Protein AF-J3NTN0-F1 (afdb_monomer)

Organism: Gaeumannomyces tritici (strain R3-111a-1) (NCBI:txid644352)

Structure (mmCIF, N/CA/C/O backbone):
data_AF-J3NTN0-F1
#
_entry.id   AF-J3NTN0-F1
#
loop_
_atom_site.group_PDB
_atom_site.id
_atom_site.type_symbol
_atom_site.label_atom_id
_atom_site.label_alt_id
_atom_site.label_comp_id
_atom_site.label_asym_id
_atom_site.label_entity_id
_atom_site.label_seq_id
_atom_site.pdbx_PDB_ins_code
_atom_site.Cartn_x
_atom_site.Cartn_y
_atom_site.Cartn_z
_atom_site.occupancy
_atom_site.B_iso_or_equiv
_atom_site.auth_seq_id
_atom_site.auth_comp_id
_atom_site.auth_asym_id
_atom_site.auth_atom_id
_atom_site.pdbx_PDB_model_num
ATOM 1 N N . MET A 1 1 ? 25.701 -49.686 29.657 1.00 38.56 1 MET A N 1
ATOM 2 C CA . MET A 1 1 ? 24.421 -49.183 29.120 1.00 38.56 1 MET A CA 1
ATOM 3 C C . MET A 1 1 ? 24.551 -47.672 29.045 1.00 38.56 1 MET A C 1
ATOM 5 O O . MET A 1 1 ? 24.392 -47.016 30.062 1.00 38.56 1 MET A O 1
ATOM 9 N N . ASN A 1 2 ? 24.974 -47.150 27.892 1.00 39.28 2 ASN A N 1
ATOM 10 C CA . ASN A 1 2 ? 25.116 -45.711 27.670 1.00 39.28 2 ASN A CA 1
ATOM 11 C C . ASN A 1 2 ? 23.867 -45.237 26.930 1.00 39.28 2 ASN A C 1
ATOM 13 O O . ASN A 1 2 ? 23.679 -45.591 25.768 1.00 39.28 2 ASN A O 1
ATOM 17 N N . SER A 1 3 ? 23.005 -44.496 27.621 1.00 43.34 3 SER A N 1
ATOM 18 C CA . SER A 1 3 ? 21.864 -43.821 27.004 1.00 43.34 3 SER A CA 1
ATOM 19 C C . SER A 1 3 ? 22.366 -42.685 26.102 1.00 43.34 3 SER A C 1
ATOM 21 O O . SER A 1 3 ? 23.245 -41.937 26.540 1.00 43.34 3 SER A O 1
ATOM 23 N N . PRO A 1 4 ? 21.846 -42.523 24.873 1.00 44.88 4 PRO A N 1
ATOM 24 C CA . PRO A 1 4 ? 22.215 -41.402 24.021 1.00 44.88 4 PRO A CA 1
ATOM 25 C C . PRO A 1 4 ? 21.606 -40.102 24.551 1.00 44.88 4 PRO A C 1
ATOM 27 O O . PRO A 1 4 ? 20.462 -40.065 25.003 1.00 44.88 4 PRO A O 1
ATOM 30 N N . ILE A 1 5 ? 22.403 -39.043 24.476 1.00 45.88 5 ILE A N 1
ATOM 31 C CA . ILE A 1 5 ? 22.020 -37.650 24.701 1.00 45.88 5 ILE A CA 1
ATOM 32 C C . ILE A 1 5 ? 20.938 -37.288 23.668 1.00 45.88 5 ILE A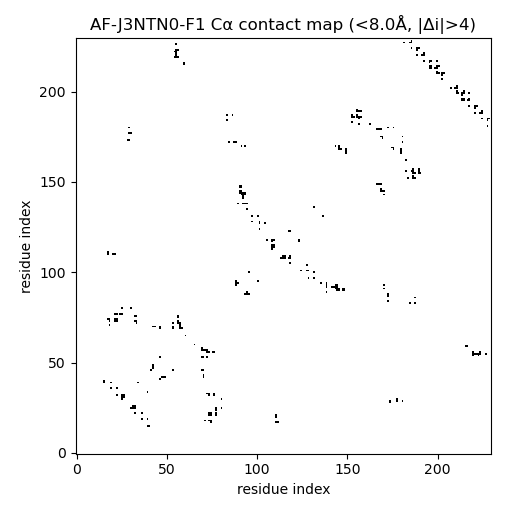 C 1
ATOM 34 O O . ILE A 1 5 ? 21.143 -37.586 22.491 1.00 45.88 5 ILE A O 1
ATOM 38 N N . PRO A 1 6 ? 19.804 -36.668 24.046 1.00 41.22 6 PRO A N 1
ATOM 39 C CA . PRO A 1 6 ? 18.840 -36.202 23.061 1.00 41.22 6 PRO A CA 1
ATOM 40 C C . PRO A 1 6 ? 19.475 -35.083 22.236 1.00 41.22 6 PRO A C 1
ATOM 42 O O . P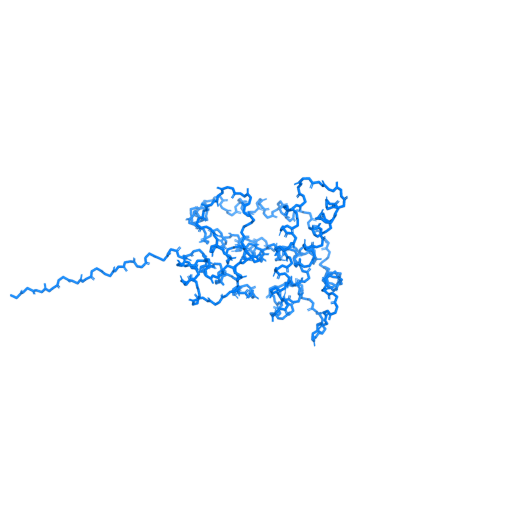RO A 1 6 ? 19.959 -34.088 22.782 1.00 41.22 6 PRO A O 1
ATOM 45 N N . GLU A 1 7 ? 19.489 -35.293 20.921 1.00 36.62 7 GLU A N 1
ATOM 46 C CA . GLU A 1 7 ? 19.942 -34.335 19.925 1.00 36.62 7 GLU A CA 1
ATOM 47 C C . GLU A 1 7 ? 19.265 -32.988 20.164 1.00 36.62 7 GLU A C 1
ATOM 49 O O . GLU A 1 7 ? 18.040 -32.858 20.218 1.00 36.62 7 GLU A O 1
ATOM 54 N N . SER A 1 8 ? 20.104 -31.974 20.345 1.00 42.41 8 SER A N 1
ATOM 55 C CA . SER A 1 8 ? 19.718 -30.577 20.334 1.00 42.41 8 SER A CA 1
ATOM 56 C C . SER A 1 8 ? 18.977 -30.288 19.034 1.00 42.41 8 SER A C 1
ATOM 58 O O . SER A 1 8 ? 19.587 -30.233 17.966 1.00 42.41 8 SER A O 1
ATOM 60 N N . ASN A 1 9 ? 17.666 -30.104 19.146 1.00 35.94 9 ASN A N 1
ATOM 61 C CA . ASN A 1 9 ? 16.819 -29.580 18.090 1.00 35.94 9 ASN A CA 1
ATOM 62 C C . ASN A 1 9 ? 17.459 -28.265 17.602 1.00 35.94 9 ASN A C 1
ATOM 64 O O . ASN A 1 9 ? 17.610 -27.349 18.423 1.00 35.94 9 ASN A O 1
ATOM 68 N N . PRO A 1 10 ? 17.913 -28.148 16.340 1.00 39.12 10 PRO A N 1
ATOM 69 C CA . PRO A 1 10 ? 18.462 -26.892 15.876 1.00 39.12 10 PRO A CA 1
ATOM 70 C C . PRO A 1 10 ? 17.318 -25.889 15.931 1.00 39.12 10 PRO A C 1
ATOM 72 O O . PRO A 1 10 ? 16.278 -26.077 15.301 1.00 39.12 10 PRO A O 1
ATOM 75 N N . ILE A 1 11 ? 17.487 -24.842 16.739 1.00 40.88 11 ILE A N 1
ATOM 76 C CA . ILE A 1 11 ? 16.623 -23.670 16.690 1.00 40.88 11 ILE A CA 1
ATOM 77 C C . ILE A 1 11 ? 16.666 -23.227 15.231 1.00 40.88 11 ILE A C 1
ATOM 79 O O . ILE A 1 11 ? 17.686 -22.710 14.775 1.00 40.88 11 ILE A O 1
ATOM 83 N N . VAL A 1 12 ? 15.587 -23.495 14.491 1.00 40.47 12 VAL A N 1
ATOM 84 C CA . VAL A 1 12 ? 15.366 -22.948 13.158 1.00 40.47 12 VAL A CA 1
ATOM 85 C C . VAL A 1 12 ? 15.251 -21.452 13.380 1.00 40.47 12 VAL A C 1
ATOM 87 O O . VAL A 1 12 ? 14.185 -20.914 13.673 1.00 40.47 12 VAL A O 1
ATOM 90 N N . TYR A 1 13 ? 16.399 -20.785 13.361 1.00 41.28 13 TYR A N 1
ATOM 91 C CA . TYR A 1 13 ? 16.496 -19.347 13.280 1.00 41.28 13 TYR A CA 1
ATOM 92 C C . TYR A 1 13 ? 15.706 -18.998 12.026 1.00 41.28 13 TYR A C 1
ATOM 94 O O . TYR A 1 13 ? 16.177 -19.340 10.951 1.00 41.28 13 TYR A O 1
ATOM 102 N N . ASN A 1 14 ? 14.479 -18.470 12.162 1.00 47.62 14 ASN A N 1
ATOM 103 C CA . ASN A 1 14 ? 13.631 -18.067 11.039 1.00 47.62 14 ASN A CA 1
ATOM 104 C C . ASN A 1 14 ? 14.081 -16.671 10.598 1.00 47.62 14 ASN A C 1
ATOM 106 O O . ASN A 1 14 ? 13.612 -15.663 11.133 1.00 47.62 14 ASN A O 1
ATOM 110 N N . PRO A 1 15 ? 14.998 -16.576 9.633 1.00 47.53 15 PRO A N 1
ATOM 111 C CA . PRO A 1 15 ? 15.601 -15.318 9.248 1.00 47.53 15 PRO A CA 1
ATOM 112 C C . PRO A 1 15 ? 14.744 -14.611 8.170 1.00 47.53 15 PRO A C 1
ATOM 114 O O . PRO A 1 15 ? 15.102 -13.529 7.726 1.00 47.53 15 PRO A O 1
ATOM 117 N N . CYS A 1 16 ? 13.593 -15.197 7.791 1.00 59.94 16 CYS A N 1
ATOM 118 C CA . CYS A 1 16 ? 12.517 -14.598 6.987 1.00 59.94 16 CYS A CA 1
ATOM 119 C C . CYS A 1 16 ? 11.436 -13.930 7.852 1.00 59.94 16 CYS A C 1
ATOM 121 O O . CYS A 1 16 ? 10.406 -13.505 7.336 1.00 59.94 16 CYS A O 1
ATOM 123 N N . GLY A 1 17 ? 11.639 -13.830 9.170 1.00 74.69 17 GLY A N 1
ATOM 124 C CA . GLY A 1 17 ? 10.587 -13.436 10.104 1.00 74.69 17 GLY A CA 1
ATOM 125 C C . GLY A 1 17 ? 9.959 -12.058 9.863 1.00 74.69 17 GLY A C 1
ATOM 126 O O . GLY A 1 17 ? 8.901 -11.813 10.425 1.00 74.69 17 GLY A O 1
ATOM 127 N N . TYR A 1 18 ? 10.567 -11.161 9.077 1.00 82.38 18 TYR A N 1
ATOM 128 C CA . TYR A 1 18 ? 9.937 -9.890 8.698 1.00 82.38 18 TYR A CA 1
ATOM 129 C C . TYR A 1 18 ? 9.067 -10.023 7.440 1.00 82.38 18 TYR A C 1
ATOM 131 O O . TYR A 1 18 ? 7.880 -9.740 7.527 1.00 82.38 18 TYR A O 1
ATOM 139 N N . ASP A 1 19 ? 9.581 -10.548 6.321 1.00 83.38 19 ASP A N 1
ATOM 140 C CA . ASP A 1 19 ? 8.766 -10.746 5.109 1.00 83.38 19 ASP A CA 1
ATOM 141 C C . ASP A 1 19 ? 7.610 -11.733 5.322 1.00 83.38 19 ASP A C 1
ATOM 143 O O . ASP A 1 19 ? 6.530 -11.522 4.782 1.00 83.38 19 ASP A O 1
ATOM 147 N N . THR A 1 20 ? 7.762 -12.748 6.182 1.00 86.81 20 THR A N 1
ATOM 148 C CA . THR A 1 20 ? 6.627 -13.597 6.592 1.00 86.81 20 THR A CA 1
ATOM 149 C C . THR A 1 20 ? 5.554 -12.798 7.340 1.00 86.81 20 THR A C 1
ATOM 151 O O . THR A 1 20 ? 4.366 -13.067 7.180 1.00 86.81 20 THR A O 1
ATOM 154 N N . LYS A 1 21 ? 5.938 -11.801 8.149 1.00 89.75 21 LYS A N 1
ATOM 155 C CA . LYS A 1 21 ? 4.963 -10.912 8.800 1.00 89.75 21 LYS A CA 1
ATOM 156 C C . LYS A 1 21 ? 4.316 -9.968 7.793 1.00 89.75 21 LYS A C 1
ATOM 158 O O . LYS A 1 21 ? 3.117 -9.769 7.896 1.00 89.75 21 LYS A O 1
ATOM 163 N N . CYS A 1 22 ? 5.066 -9.434 6.827 1.00 91.56 22 CYS A N 1
ATOM 164 C CA . CYS A 1 22 ? 4.512 -8.604 5.753 1.00 91.56 22 CYS A CA 1
ATOM 165 C C . CYS A 1 22 ? 3.528 -9.396 4.884 1.00 91.56 22 CYS A C 1
ATOM 167 O O . CYS A 1 22 ? 2.439 -8.908 4.608 1.00 91.56 22 CYS A O 1
ATOM 169 N N . TYR A 1 23 ? 3.865 -10.643 4.538 1.00 92.38 23 TYR A N 1
ATOM 170 C CA . TYR A 1 23 ? 2.957 -11.579 3.874 1.00 92.38 23 TYR A CA 1
ATOM 171 C C . TYR A 1 23 ? 1.641 -11.725 4.648 1.00 92.38 23 TYR A C 1
ATOM 173 O O . TYR A 1 23 ? 0.562 -11.531 4.092 1.00 92.38 23 TYR A O 1
ATOM 181 N N . GLN A 1 24 ? 1.732 -12.032 5.948 1.00 91.88 24 GLN A N 1
ATOM 182 C CA . GLN A 1 24 ? 0.549 -12.211 6.785 1.00 91.88 24 GLN A CA 1
ATOM 183 C C . GLN A 1 24 ? -0.240 -10.907 6.946 1.00 91.88 24 GLN A C 1
ATOM 185 O O . GLN A 1 24 ? -1.460 -10.934 6.875 1.00 91.88 24 GLN A O 1
ATOM 190 N N . ALA A 1 25 ? 0.436 -9.768 7.104 1.00 92.88 25 ALA A N 1
ATOM 191 C CA . ALA A 1 25 ? -0.201 -8.462 7.235 1.00 92.88 25 ALA A CA 1
ATOM 192 C C . ALA A 1 25 ? -0.971 -8.067 5.967 1.00 92.88 25 ALA A C 1
ATOM 194 O O . ALA A 1 25 ? -2.082 -7.555 6.075 1.00 92.88 25 ALA A O 1
ATOM 195 N N . LEU A 1 26 ? -0.421 -8.359 4.782 1.00 93.50 26 LEU A N 1
ATOM 196 C CA . LEU A 1 26 ? -1.131 -8.186 3.515 1.00 93.50 26 LEU A CA 1
ATOM 197 C C . LEU A 1 26 ? -2.408 -9.031 3.494 1.00 93.50 26 LEU A C 1
ATOM 199 O O . LEU A 1 26 ? -3.467 -8.492 3.202 1.00 93.50 26 LEU A O 1
ATOM 203 N N . LEU A 1 27 ? -2.337 -10.318 3.850 1.00 92.19 27 LEU A N 1
ATOM 204 C CA . LEU A 1 27 ? -3.523 -11.183 3.893 1.00 92.19 27 LEU A CA 1
ATOM 205 C C . LEU A 1 27 ? -4.566 -10.711 4.914 1.00 92.19 27 LEU A C 1
ATOM 207 O O . LEU A 1 27 ? -5.751 -10.645 4.591 1.00 92.19 27 LEU A O 1
ATOM 211 N N . ASP A 1 28 ? -4.126 -10.369 6.124 1.00 91.31 28 ASP A N 1
ATOM 212 C CA . ASP A 1 28 ? -4.992 -9.913 7.215 1.00 91.31 28 ASP A CA 1
ATOM 213 C C . ASP A 1 28 ? -5.710 -8.598 6.868 1.00 91.31 28 ASP A C 1
ATOM 215 O O . ASP A 1 28 ? -6.794 -8.330 7.385 1.00 91.31 28 ASP A O 1
ATOM 219 N N . ASP A 1 29 ? -5.120 -7.786 5.986 1.00 91.06 29 ASP A N 1
ATOM 220 C CA . ASP A 1 29 ? -5.671 -6.515 5.514 1.00 91.06 29 ASP A CA 1
ATOM 221 C C . ASP A 1 29 ? -6.264 -6.611 4.091 1.00 91.06 29 ASP A C 1
ATOM 223 O O . ASP A 1 29 ? -6.361 -5.608 3.385 1.00 91.06 29 ASP A O 1
ATOM 227 N N . ASN A 1 30 ? -6.690 -7.807 3.660 1.00 89.94 30 ASN A N 1
ATOM 228 C CA . ASN A 1 30 ? -7.328 -8.085 2.358 1.00 89.94 30 ASN A CA 1
ATOM 229 C C . ASN A 1 30 ? -6.484 -7.744 1.109 1.00 89.94 30 ASN A C 1
ATOM 231 O O . ASN A 1 30 ? -7.021 -7.631 0.003 1.00 89.94 30 ASN A O 1
ATOM 235 N N . GLY A 1 31 ? -5.171 -7.602 1.261 1.00 90.75 31 GLY A N 1
ATOM 236 C CA . GLY A 1 31 ? -4.213 -7.496 0.166 1.00 90.75 31 GLY A CA 1
ATOM 237 C C . GLY A 1 31 ? -3.921 -8.843 -0.505 1.00 90.75 31 GLY A C 1
ATOM 238 O O . GLY A 1 31 ? -4.279 -9.916 -0.015 1.00 90.75 31 GLY A O 1
ATOM 239 N N . ARG A 1 32 ? -3.247 -8.789 -1.659 1.00 90.81 32 ARG A N 1
ATOM 240 C CA . ARG A 1 32 ? -2.731 -9.965 -2.383 1.00 90.81 32 ARG A CA 1
ATOM 241 C C . ARG A 1 32 ? -1.209 -9.919 -2.331 1.00 90.81 32 ARG A C 1
ATOM 243 O O . ARG A 1 32 ? -0.627 -9.048 -2.972 1.00 90.81 32 ARG A O 1
ATOM 250 N N . PRO A 1 33 ? -0.557 -10.824 -1.589 1.00 92.50 33 PRO A N 1
ATOM 251 C CA . PRO A 1 33 ? 0.890 -10.953 -1.647 1.00 92.50 33 PRO A CA 1
ATOM 252 C C . PRO A 1 33 ? 1.376 -11.196 -3.079 1.00 92.50 33 PRO A C 1
ATOM 254 O O . PRO A 1 33 ? 0.699 -11.856 -3.869 1.00 92.50 33 PRO A O 1
ATOM 257 N N . LEU A 1 34 ? 2.554 -10.663 -3.405 1.00 91.38 34 LEU A N 1
ATOM 258 C CA . LEU A 1 34 ? 3.196 -10.793 -4.718 1.00 91.38 34 LEU A CA 1
ATOM 259 C C . LEU A 1 34 ? 3.361 -12.256 -5.158 1.00 91.38 34 LEU A C 1
ATOM 261 O O . LEU A 1 34 ? 3.255 -12.568 -6.342 1.00 91.38 34 LEU A O 1
ATOM 265 N N . PHE A 1 35 ? 3.625 -13.141 -4.201 1.00 90.81 35 PHE A N 1
ATOM 266 C CA . PHE A 1 35 ? 3.853 -14.563 -4.408 1.00 90.81 35 PHE A CA 1
ATOM 267 C C . PHE A 1 35 ? 3.415 -15.366 -3.180 1.00 90.81 35 PHE A C 1
ATOM 269 O O . PHE A 1 35 ? 3.320 -14.820 -2.078 1.00 90.81 35 PHE A O 1
ATOM 276 N N . ASP A 1 36 ? 3.175 -16.665 -3.369 1.00 90.00 36 ASP A N 1
ATOM 277 C CA . ASP A 1 36 ? 2.771 -17.579 -2.298 1.00 90.00 36 ASP A CA 1
ATOM 278 C C . ASP A 1 36 ? 3.875 -17.772 -1.249 1.00 90.00 36 ASP A C 1
ATOM 280 O O . ASP A 1 36 ? 5.070 -17.739 -1.554 1.00 90.00 36 ASP A O 1
ATOM 284 N N . ALA A 1 37 ? 3.475 -18.053 -0.006 1.00 86.69 37 ALA A N 1
ATOM 285 C CA . ALA A 1 37 ? 4.404 -18.251 1.109 1.00 86.69 37 ALA A CA 1
ATOM 286 C C . ALA A 1 37 ? 5.471 -19.333 0.842 1.00 86.69 37 ALA A C 1
ATOM 288 O O . ALA A 1 37 ? 6.594 -19.214 1.332 1.00 86.69 37 ALA A O 1
ATOM 289 N N . ASP A 1 38 ? 5.157 -20.348 0.035 1.00 87.69 38 ASP A N 1
ATOM 290 C CA . ASP A 1 38 ? 6.082 -21.437 -0.305 1.00 87.69 38 ASP A CA 1
ATOM 291 C C . ASP A 1 38 ? 7.298 -20.954 -1.117 1.00 87.69 38 ASP A C 1
ATOM 293 O O . ASP A 1 38 ? 8.382 -21.538 -1.033 1.00 87.69 38 ASP A O 1
ATOM 297 N N . LEU A 1 39 ? 7.159 -19.845 -1.854 1.00 90.19 39 LEU A N 1
ATOM 298 C CA . LEU A 1 39 ? 8.243 -19.256 -2.642 1.00 90.19 39 LEU A CA 1
ATOM 299 C C . LEU A 1 39 ? 9.212 -18.419 -1.800 1.00 90.19 39 LEU A C 1
ATOM 301 O O . LEU A 1 39 ? 10.328 -18.168 -2.253 1.00 90.19 39 LEU A O 1
ATOM 305 N N . LEU A 1 40 ? 8.854 -18.048 -0.562 1.00 87.12 40 LEU A N 1
ATOM 306 C CA . LEU A 1 40 ? 9.698 -17.225 0.318 1.00 87.12 40 LEU A CA 1
ATOM 307 C C . LEU A 1 40 ? 11.098 -17.810 0.505 1.00 87.12 40 LEU A C 1
ATOM 309 O O . LEU A 1 40 ? 12.091 -17.083 0.470 1.00 87.12 40 LEU A O 1
ATOM 313 N N . TRP A 1 41 ? 11.183 -19.125 0.719 1.00 84.88 41 TRP A N 1
ATOM 314 C CA . TRP A 1 41 ? 12.471 -19.779 0.924 1.00 84.88 41 TRP A CA 1
ATOM 315 C C . TRP A 1 41 ? 13.303 -19.798 -0.362 1.00 84.88 41 TRP A C 1
ATOM 317 O O . TRP A 1 41 ? 14.487 -19.471 -0.321 1.00 84.88 41 TRP A O 1
ATOM 327 N N . GLY A 1 42 ? 12.681 -20.125 -1.499 1.00 88.31 42 GLY A N 1
ATOM 328 C CA . GLY A 1 42 ? 13.344 -20.155 -2.806 1.00 88.31 42 GLY A CA 1
ATOM 329 C C . GLY A 1 42 ? 13.875 -18.783 -3.220 1.00 88.31 42 GLY A C 1
ATOM 330 O O . GLY A 1 42 ? 15.061 -18.652 -3.507 1.00 88.31 42 GLY A O 1
ATOM 331 N N . ILE A 1 43 ? 13.024 -17.758 -3.143 1.00 88.69 43 ILE A N 1
ATOM 332 C CA . ILE A 1 43 ? 13.359 -16.359 -3.445 1.00 88.69 43 ILE A CA 1
ATOM 333 C C . ILE A 1 43 ? 14.504 -15.856 -2.575 1.00 88.69 43 ILE A C 1
ATOM 335 O O . ILE A 1 43 ? 15.355 -15.094 -3.021 1.00 88.69 43 ILE A O 1
ATOM 339 N N . ARG A 1 44 ? 14.552 -16.276 -1.313 1.00 83.12 44 ARG A N 1
ATOM 340 C CA . ARG A 1 44 ? 15.632 -15.861 -0.431 1.00 83.12 44 ARG A CA 1
ATOM 341 C C . ARG A 1 44 ? 16.959 -16.552 -0.739 1.00 83.12 44 ARG A C 1
ATOM 343 O O . ARG A 1 44 ? 18.006 -15.931 -0.567 1.00 83.12 44 ARG A O 1
ATOM 350 N N . MET A 1 45 ? 16.929 -17.836 -1.094 1.00 86.19 45 MET A N 1
ATOM 351 C CA . MET A 1 45 ? 18.150 -18.579 -1.416 1.00 86.19 45 MET A CA 1
ATOM 352 C C . MET A 1 45 ? 18.755 -18.117 -2.744 1.00 86.19 45 MET A C 1
ATOM 354 O O . MET A 1 45 ? 19.978 -18.080 -2.857 1.00 86.19 45 MET A O 1
ATOM 358 N N . ASP A 1 46 ? 17.914 -17.754 -3.712 1.00 87.88 46 ASP A N 1
ATOM 359 C CA . ASP A 1 46 ? 18.333 -17.305 -5.039 1.00 87.88 46 ASP A CA 1
ATOM 360 C C . ASP A 1 46 ? 17.365 -16.238 -5.587 1.00 87.88 46 ASP A C 1
ATOM 362 O O . ASP A 1 46 ? 16.469 -16.565 -6.362 1.00 87.88 46 ASP A O 1
ATOM 366 N N . PRO A 1 47 ? 17.489 -14.963 -5.171 1.00 87.12 47 PRO A N 1
ATOM 367 C CA . PRO A 1 47 ? 16.589 -13.903 -5.627 1.00 87.12 47 PRO A CA 1
ATOM 368 C C . PRO A 1 47 ? 16.738 -13.586 -7.115 1.00 87.12 47 PRO A C 1
ATOM 370 O O . PRO A 1 47 ? 15.773 -13.142 -7.734 1.00 87.12 47 PRO A O 1
ATOM 373 N N . ASP A 1 48 ? 17.916 -13.824 -7.695 1.00 87.88 48 ASP A N 1
ATOM 374 C CA . ASP A 1 48 ? 18.184 -13.530 -9.102 1.00 87.88 48 ASP A CA 1
ATOM 375 C C . ASP A 1 48 ? 17.401 -14.483 -10.021 1.00 87.88 48 ASP A C 1
ATOM 377 O O . ASP A 1 48 ? 16.897 -14.054 -11.059 1.00 87.88 48 ASP A O 1
ATOM 381 N N . ALA A 1 49 ? 17.176 -15.737 -9.603 1.00 90.94 49 ALA A N 1
ATOM 382 C CA . ALA A 1 49 ? 16.277 -16.662 -10.304 1.00 90.94 49 ALA A CA 1
ATOM 383 C C . ALA A 1 49 ? 14.811 -16.187 -10.363 1.00 90.94 49 ALA A C 1
ATOM 385 O O . ALA A 1 49 ? 14.047 -16.666 -11.201 1.00 90.94 49 ALA A O 1
ATOM 386 N N . TYR A 1 50 ? 14.418 -15.242 -9.503 1.00 91.00 50 TYR A N 1
ATOM 387 C CA . TYR A 1 50 ? 13.080 -14.645 -9.464 1.00 91.00 50 TYR A CA 1
ATOM 388 C C . TYR A 1 50 ? 13.104 -13.151 -9.813 1.00 91.00 50 TYR A C 1
ATOM 390 O O . TYR A 1 50 ? 12.156 -12.436 -9.488 1.00 91.00 50 TYR A O 1
ATOM 398 N N . ALA A 1 51 ? 14.162 -12.662 -10.470 1.00 88.19 51 ALA A N 1
ATOM 399 C CA . ALA A 1 51 ? 14.342 -11.237 -10.737 1.00 88.19 51 ALA A CA 1
ATOM 400 C C . ALA A 1 51 ? 13.133 -10.604 -11.446 1.00 88.19 51 ALA A C 1
ATOM 402 O O . ALA A 1 51 ? 12.684 -9.546 -11.023 1.00 88.19 51 ALA A O 1
ATOM 403 N N . GLU A 1 52 ? 12.556 -11.271 -12.451 1.00 88.81 52 GLU A N 1
ATOM 404 C CA . GLU A 1 52 ? 11.370 -10.773 -13.170 1.00 88.81 52 GLU A CA 1
ATOM 405 C C . GLU A 1 52 ? 10.144 -10.623 -12.256 1.00 88.81 52 GLU A C 1
ATOM 407 O O . GLU A 1 52 ? 9.444 -9.616 -12.317 1.00 88.81 52 GLU A O 1
ATOM 412 N N . LEU A 1 53 ? 9.911 -11.589 -11.359 1.00 90.94 53 LEU A N 1
ATOM 413 C CA . LEU A 1 53 ? 8.814 -11.549 -10.386 1.00 90.94 53 LEU A CA 1
ATOM 414 C C . LEU A 1 53 ? 9.006 -10.421 -9.363 1.00 90.94 53 LEU A C 1
ATOM 416 O O . LEU A 1 53 ? 8.043 -9.779 -8.949 1.00 90.94 53 LEU A O 1
ATOM 420 N N . LEU A 1 54 ? 10.247 -10.201 -8.927 1.00 90.06 54 LEU A N 1
ATOM 421 C CA . LEU A 1 54 ? 10.584 -9.217 -7.898 1.00 90.06 54 LEU A CA 1
ATOM 422 C C . LEU A 1 54 ? 10.748 -7.804 -8.457 1.00 90.06 54 LEU A C 1
ATOM 424 O O . LEU A 1 54 ? 10.690 -6.851 -7.684 1.00 90.06 54 LEU A O 1
ATOM 428 N N . TRP A 1 55 ? 10.956 -7.663 -9.767 1.00 89.00 55 TRP A N 1
ATOM 429 C CA . TRP A 1 55 ? 11.337 -6.411 -10.415 1.00 89.00 55 TRP A CA 1
ATOM 430 C C . TRP A 1 55 ? 10.419 -5.218 -10.090 1.00 89.00 55 TRP A C 1
ATOM 432 O O . TRP A 1 55 ? 10.966 -4.191 -9.673 1.00 89.00 55 TRP A O 1
ATOM 442 N N . PRO A 1 56 ? 9.068 -5.329 -10.124 1.00 88.94 56 PRO A N 1
ATOM 443 C CA . PRO A 1 56 ? 8.179 -4.212 -9.761 1.00 88.94 56 PRO A CA 1
ATOM 444 C C . PRO A 1 56 ? 8.387 -3.697 -8.325 1.00 88.94 56 PRO A C 1
ATOM 446 O O . PRO A 1 56 ? 8.027 -2.571 -7.979 1.00 88.94 56 PRO A O 1
ATOM 449 N N . TRP A 1 57 ? 8.977 -4.531 -7.472 1.00 88.19 57 TRP A N 1
ATOM 450 C CA . TRP A 1 57 ? 9.212 -4.295 -6.052 1.00 88.19 57 TRP A CA 1
ATOM 451 C C . TRP A 1 57 ? 10.705 -4.353 -5.701 1.00 88.19 57 TRP A C 1
ATOM 453 O O . TRP A 1 57 ? 11.064 -4.579 -4.542 1.00 88.19 57 TRP A O 1
ATOM 463 N N . SER A 1 58 ? 11.591 -4.193 -6.682 1.00 82.25 58 SER A N 1
ATOM 464 C CA . SER A 1 58 ? 13.032 -4.061 -6.457 1.00 82.25 58 SER A CA 1
ATOM 465 C C . SER A 1 58 ? 13.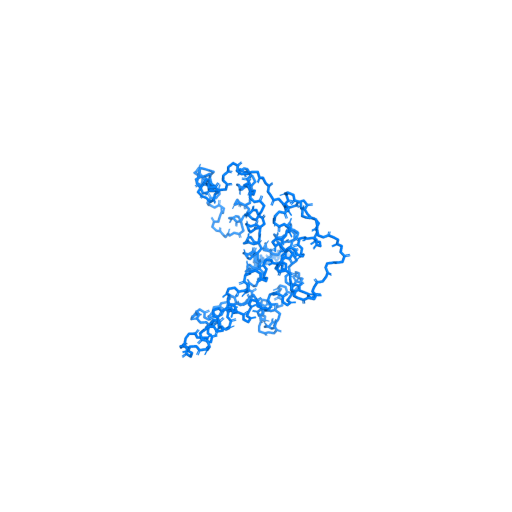403 -2.615 -6.094 1.00 82.25 58 SER A C 1
ATOM 467 O O . SER A 1 58 ? 12.568 -1.718 -6.162 1.00 82.25 58 SER A O 1
ATOM 469 N N . VAL A 1 59 ? 14.623 -2.393 -5.596 1.00 69.38 59 VAL A N 1
ATOM 470 C CA . VAL A 1 59 ? 15.164 -1.030 -5.424 1.00 69.38 59 VAL A CA 1
ATOM 471 C C . VAL A 1 59 ? 15.812 -0.637 -6.743 1.00 69.38 59 VAL A C 1
ATOM 473 O O . VAL A 1 59 ? 16.494 -1.475 -7.332 1.00 69.38 59 VAL A O 1
ATOM 476 N N . ASP A 1 60 ? 15.640 0.609 -7.180 1.00 57.34 60 ASP A N 1
ATOM 477 C CA . ASP A 1 60 ? 16.439 1.138 -8.285 1.00 57.34 60 ASP A CA 1
ATOM 478 C C . ASP A 1 60 ? 17.922 1.153 -7.881 1.00 57.34 60 ASP A C 1
ATOM 480 O O . ASP A 1 60 ? 18.287 1.709 -6.844 1.00 57.34 60 ASP A O 1
ATOM 484 N N . ASP A 1 61 ? 18.766 0.527 -8.705 1.00 50.22 61 ASP A N 1
ATOM 485 C CA . ASP A 1 61 ? 20.191 0.206 -8.481 1.00 50.22 61 ASP A CA 1
ATOM 486 C C . ASP A 1 61 ? 21.131 1.425 -8.259 1.00 50.22 61 ASP A C 1
ATOM 488 O O . ASP A 1 61 ? 22.352 1.276 -8.236 1.00 50.22 61 ASP A O 1
ATOM 492 N N . ASP A 1 62 ? 20.599 2.636 -8.074 1.00 42.47 62 ASP A N 1
ATOM 493 C CA . ASP A 1 62 ? 21.382 3.874 -7.937 1.00 42.47 62 ASP A CA 1
ATOM 494 C C . ASP A 1 62 ? 21.783 4.206 -6.487 1.00 42.47 62 ASP A C 1
ATOM 496 O O . ASP A 1 62 ? 22.644 5.060 -6.253 1.00 42.47 62 ASP A O 1
ATOM 500 N N . ASP A 1 63 ? 21.217 3.511 -5.497 1.00 42.59 63 ASP A N 1
ATOM 501 C CA . ASP A 1 63 ? 21.800 3.488 -4.160 1.00 42.59 63 ASP A CA 1
ATOM 502 C C . ASP A 1 63 ? 22.853 2.378 -4.120 1.00 42.59 63 ASP A C 1
ATOM 504 O O . ASP A 1 63 ? 22.532 1.193 -4.164 1.00 42.59 63 ASP A O 1
ATOM 508 N N . PHE A 1 64 ? 24.125 2.770 -3.977 1.00 35.72 64 PHE A N 1
ATOM 509 C CA . PHE A 1 64 ? 25.336 1.943 -3.802 1.00 35.72 64 PHE A CA 1
ATOM 510 C C . PHE A 1 64 ? 25.282 0.898 -2.662 1.00 35.72 64 PHE A C 1
ATOM 512 O O . PHE A 1 64 ? 26.300 0.317 -2.275 1.00 35.72 64 PHE A O 1
ATOM 519 N N . VAL A 1 65 ? 24.109 0.618 -2.111 1.00 40.62 65 VAL A N 1
ATOM 520 C CA . VAL A 1 65 ? 23.839 -0.528 -1.263 1.00 40.62 65 VAL A CA 1
ATOM 521 C C . VAL A 1 65 ? 23.549 -1.722 -2.173 1.00 40.62 65 VAL A C 1
ATOM 523 O O . VAL A 1 65 ? 22.425 -2.209 -2.268 1.00 40.62 65 VAL A O 1
ATOM 526 N N . ALA A 1 66 ? 24.606 -2.246 -2.804 1.00 41.03 66 ALA A N 1
ATOM 527 C CA . ALA A 1 66 ? 24.661 -3.651 -3.198 1.00 41.03 66 ALA A CA 1
ATOM 528 C C . ALA A 1 66 ? 24.542 -4.489 -1.914 1.00 41.03 66 ALA A C 1
ATOM 530 O O . ALA A 1 66 ? 25.526 -4.891 -1.294 1.00 41.03 66 ALA A O 1
ATOM 531 N N . GLY A 1 67 ? 23.311 -4.624 -1.438 1.00 50.28 67 GLY A N 1
ATOM 532 C CA . GLY A 1 67 ? 22.970 -5.194 -0.153 1.00 50.28 67 GLY A CA 1
ATOM 533 C C . GLY A 1 67 ? 21.989 -6.349 -0.303 1.00 50.28 67 GLY A C 1
ATOM 534 O O . GLY A 1 67 ? 21.350 -6.509 -1.345 1.00 50.28 67 GLY A O 1
ATOM 535 N N . PRO A 1 68 ? 21.837 -7.156 0.756 1.00 51.31 68 PRO A N 1
ATOM 536 C CA . PRO A 1 68 ? 20.999 -8.353 0.803 1.00 51.31 68 PRO A CA 1
ATOM 537 C C . PRO A 1 68 ? 19.487 -8.053 0.754 1.00 51.31 68 PRO A C 1
ATOM 539 O O . PRO A 1 68 ? 18.715 -8.795 1.342 1.00 51.31 68 PRO A O 1
ATOM 542 N N . ASP A 1 69 ? 19.040 -6.987 0.088 1.00 62.97 69 ASP A N 1
ATOM 543 C CA . ASP A 1 69 ? 17.674 -6.465 0.190 1.00 62.97 69 ASP A CA 1
ATOM 544 C C . ASP A 1 69 ? 16.820 -6.691 -1.071 1.00 62.97 69 ASP A C 1
ATOM 546 O O . ASP A 1 69 ? 15.628 -6.375 -1.058 1.00 62.97 69 ASP A O 1
ATOM 550 N N . LYS A 1 70 ? 17.356 -7.293 -2.145 1.00 64.12 70 LYS A N 1
ATOM 551 C CA . LYS A 1 70 ? 16.574 -7.611 -3.361 1.00 64.12 70 LYS A CA 1
ATOM 552 C C . LYS A 1 70 ? 15.352 -8.499 -3.072 1.00 64.12 70 LYS A C 1
ATOM 554 O O . LYS A 1 70 ? 14.284 -8.252 -3.617 1.00 64.12 70 LYS A O 1
ATOM 559 N N . TRP A 1 71 ? 15.464 -9.450 -2.140 1.00 71.44 71 TRP A N 1
ATOM 560 C CA . TRP A 1 71 ? 14.370 -10.363 -1.771 1.00 71.44 71 TRP A CA 1
ATOM 561 C C . TRP A 1 71 ? 13.296 -9.751 -0.849 1.00 71.44 71 TRP A C 1
ATOM 563 O O . TRP A 1 71 ? 12.281 -10.397 -0.605 1.00 71.44 71 TRP A O 1
ATOM 573 N N . ARG A 1 72 ? 13.453 -8.502 -0.377 1.00 79.50 72 ARG A N 1
ATOM 574 C CA . ARG A 1 72 ? 12.488 -7.820 0.517 1.00 79.50 72 ARG A CA 1
ATOM 575 C C . ARG A 1 72 ? 11.255 -7.238 -0.192 1.00 79.50 72 ARG A C 1
ATOM 577 O O . ARG A 1 72 ? 10.694 -6.231 0.248 1.00 79.50 72 ARG A O 1
ATOM 584 N N . ALA A 1 73 ? 10.836 -7.838 -1.302 1.00 87.06 73 ALA A N 1
ATOM 585 C CA . ALA A 1 73 ? 9.724 -7.351 -2.116 1.00 87.06 73 ALA A CA 1
ATOM 586 C C . ALA A 1 73 ? 8.408 -7.252 -1.325 1.00 87.06 73 ALA A C 1
ATOM 588 O O . ALA A 1 73 ? 7.688 -6.269 -1.473 1.00 87.06 73 ALA A O 1
ATOM 589 N N . LEU A 1 74 ? 8.123 -8.204 -0.427 1.00 89.19 74 LEU A N 1
ATOM 590 C CA . LEU A 1 74 ? 6.893 -8.181 0.375 1.00 89.19 74 LEU A CA 1
ATOM 591 C C . LEU A 1 74 ? 6.876 -7.061 1.408 1.00 89.19 74 LEU A C 1
ATOM 593 O O . LEU A 1 74 ? 5.818 -6.492 1.658 1.00 89.19 74 LEU A O 1
ATOM 597 N N . SER A 1 75 ? 8.021 -6.710 1.995 1.00 88.00 75 SER A N 1
ATOM 598 C CA . SER A 1 75 ? 8.078 -5.527 2.855 1.00 88.00 75 SER A CA 1
ATOM 599 C C . SER A 1 75 ? 7.754 -4.236 2.110 1.00 88.00 75 SER A C 1
ATOM 601 O O . SER A 1 75 ? 6.984 -3.429 2.620 1.00 88.00 75 SER A O 1
ATOM 603 N N . ARG A 1 76 ? 8.257 -4.076 0.880 1.00 89.00 76 ARG A N 1
ATOM 604 C CA . ARG A 1 76 ? 7.954 -2.908 0.042 1.00 89.00 76 ARG A CA 1
ATOM 605 C C . ARG A 1 76 ? 6.505 -2.911 -0.413 1.00 89.00 76 ARG A C 1
ATOM 607 O O . ARG A 1 76 ? 5.868 -1.867 -0.403 1.00 89.00 76 ARG A O 1
ATOM 614 N N . GLN A 1 77 ? 5.974 -4.083 -0.755 1.00 92.62 77 GLN A N 1
ATOM 615 C CA . GLN A 1 77 ? 4.558 -4.245 -1.057 1.00 92.62 77 GLN A CA 1
ATOM 616 C C . GLN A 1 77 ? 3.688 -3.877 0.151 1.00 92.62 77 GLN A C 1
ATOM 618 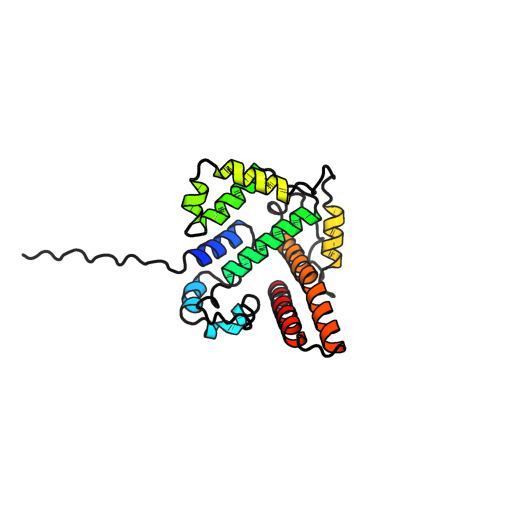O O . GLN A 1 77 ? 2.689 -3.186 -0.009 1.00 92.62 77 GLN A O 1
ATOM 623 N N . TRP A 1 78 ? 4.072 -4.285 1.362 1.00 93.06 78 TRP A N 1
ATOM 624 C CA . TRP A 1 78 ? 3.367 -3.898 2.582 1.00 93.06 78 TRP A CA 1
ATOM 625 C C . TRP A 1 78 ? 3.451 -2.393 2.851 1.00 93.06 78 TRP A C 1
ATOM 627 O O . TRP A 1 78 ? 2.442 -1.776 3.185 1.00 93.06 78 TRP A O 1
ATOM 637 N N . ASP A 1 79 ? 4.624 -1.782 2.675 1.00 90.44 79 ASP A N 1
ATOM 638 C CA . ASP A 1 79 ? 4.778 -0.330 2.791 1.00 90.44 79 ASP A CA 1
ATOM 639 C C . ASP A 1 79 ? 3.875 0.403 1.797 1.00 90.44 79 ASP A C 1
ATOM 641 O O . ASP A 1 79 ? 3.097 1.271 2.187 1.00 90.44 79 ASP A O 1
ATOM 645 N N . ARG A 1 80 ? 3.863 -0.056 0.546 1.00 93.88 80 ARG A N 1
ATOM 646 C CA . ARG A 1 80 ? 2.997 0.475 -0.501 1.00 93.88 80 ARG A CA 1
ATOM 647 C C . ARG A 1 80 ? 1.510 0.292 -0.210 1.00 93.88 80 ARG A C 1
ATOM 649 O O . ARG A 1 80 ? 0.701 1.167 -0.505 1.00 93.88 80 ARG A O 1
ATOM 656 N N . TRP A 1 81 ? 1.139 -0.837 0.382 1.00 95.25 81 TRP A N 1
ATOM 657 C CA . TRP A 1 81 ? -0.236 -1.104 0.786 1.00 95.25 81 TRP A CA 1
ATOM 658 C C . TRP A 1 81 ? -0.701 -0.152 1.896 1.00 95.25 81 TRP A C 1
ATOM 660 O O . TRP A 1 81 ? -1.861 0.257 1.908 1.00 95.25 81 TRP A O 1
ATOM 670 N N . LYS A 1 82 ? 0.194 0.271 2.798 1.00 93.25 82 LYS A N 1
ATOM 671 C CA . LYS A 1 82 ? -0.122 1.317 3.785 1.00 93.25 82 LYS A CA 1
ATOM 672 C C . LYS A 1 82 ? -0.330 2.676 3.123 1.00 93.25 82 LYS A C 1
ATOM 674 O O . LYS A 1 82 ? -1.327 3.318 3.442 1.00 93.25 82 LYS A O 1
ATOM 679 N N . ASP A 1 83 ? 0.517 3.062 2.164 1.00 94.44 83 ASP A N 1
ATOM 680 C CA . ASP A 1 83 ? 0.309 4.289 1.373 1.00 94.44 83 ASP A CA 1
ATOM 681 C C . ASP A 1 83 ? -1.070 4.269 0.696 1.00 94.44 83 ASP A C 1
ATOM 683 O O . ASP A 1 83 ? -1.801 5.261 0.694 1.00 94.44 83 ASP A O 1
ATOM 687 N N . PHE A 1 84 ? -1.465 3.108 0.169 1.00 96.50 84 PHE A N 1
ATOM 688 C CA . PHE A 1 84 ? -2.794 2.908 -0.393 1.00 96.50 84 PHE A CA 1
ATOM 689 C C . PHE A 1 84 ? -3.905 3.099 0.648 1.00 96.50 84 PHE A C 1
ATOM 691 O O . PHE A 1 84 ? -4.878 3.803 0.377 1.00 96.50 84 PHE A O 1
ATOM 698 N N . ARG A 1 85 ? -3.785 2.523 1.851 1.00 94.44 85 ARG A N 1
ATOM 699 C CA . ARG A 1 85 ? -4.782 2.718 2.920 1.00 94.44 85 ARG A CA 1
ATOM 700 C C . ARG A 1 85 ? -4.894 4.179 3.349 1.00 94.44 85 ARG A C 1
ATOM 702 O O . ARG A 1 85 ? -6.006 4.658 3.573 1.00 94.44 85 ARG A O 1
ATOM 709 N N . GLU A 1 86 ? -3.781 4.898 3.420 1.00 92.00 86 GLU A N 1
ATOM 710 C CA . GLU A 1 86 ? -3.785 6.338 3.684 1.00 92.00 86 GLU A CA 1
ATOM 711 C C . GLU A 1 86 ? -4.491 7.105 2.562 1.00 92.00 86 GLU A C 1
ATOM 713 O O . GLU A 1 86 ? -5.378 7.917 2.837 1.00 92.00 86 GLU A O 1
ATOM 718 N N . TRP A 1 87 ? -4.192 6.777 1.302 1.00 94.62 87 TRP A N 1
ATOM 719 C CA . TRP A 1 87 ? -4.856 7.355 0.134 1.00 94.62 87 TRP A CA 1
ATOM 720 C C . TRP A 1 87 ? -6.373 7.114 0.138 1.00 94.62 87 TRP A C 1
ATOM 722 O O . TRP A 1 87 ? -7.147 8.041 -0.105 1.00 94.62 87 TRP A O 1
ATOM 732 N N . GLN A 1 88 ? -6.823 5.907 0.499 1.00 95.19 88 GLN A N 1
ATOM 733 C CA . GLN A 1 88 ? -8.246 5.581 0.642 1.00 95.19 88 GLN A CA 1
ATOM 734 C C . GLN A 1 88 ? -8.947 6.456 1.690 1.00 95.19 88 GLN A C 1
ATOM 736 O O . GLN A 1 88 ? -10.077 6.904 1.466 1.00 95.19 88 GLN A O 1
ATOM 741 N N . LEU A 1 89 ? -8.302 6.673 2.839 1.00 92.69 89 LEU A N 1
ATOM 742 C CA . LEU A 1 89 ? -8.828 7.516 3.912 1.00 92.69 89 LEU A CA 1
ATOM 743 C C . LEU A 1 89 ? -8.866 8.986 3.485 1.00 92.69 89 LEU A C 1
ATOM 745 O O . LEU A 1 89 ? -9.888 9.650 3.657 1.00 92.69 89 LEU A O 1
ATOM 749 N N . HIS A 1 90 ? -7.788 9.474 2.869 1.00 90.25 90 HIS A N 1
ATOM 750 C CA . HIS A 1 90 ? -7.684 10.852 2.389 1.00 90.25 90 HIS A CA 1
ATOM 751 C C . HIS A 1 90 ? -8.728 11.170 1.320 1.00 90.25 90 HIS A C 1
ATOM 753 O O . HIS A 1 90 ? -9.430 12.177 1.433 1.00 90.25 90 HIS A O 1
ATOM 759 N N . GLY A 1 91 ? -8.890 10.295 0.327 1.00 91.25 91 GLY A N 1
ATOM 760 C CA . GLY A 1 91 ? -9.876 10.477 -0.735 1.00 91.25 91 GLY A CA 1
ATOM 761 C C . GLY A 1 91 ? -11.309 10.566 -0.203 1.00 91.25 91 GLY A C 1
ATOM 762 O O . GLY A 1 91 ? -12.068 11.460 -0.585 1.00 91.25 91 GLY A O 1
ATOM 763 N N . ARG A 1 92 ? -11.644 9.727 0.789 1.00 91.94 92 ARG A N 1
ATOM 764 C CA . ARG A 1 92 ? -12.940 9.751 1.497 1.00 91.94 92 ARG A CA 1
ATOM 765 C C . ARG A 1 92 ? -13.087 10.902 2.496 1.00 91.94 92 ARG A C 1
ATOM 767 O O . ARG A 1 92 ? -14.158 11.039 3.078 1.00 91.94 92 ARG A O 1
ATOM 774 N N . ARG A 1 93 ? -12.040 11.706 2.730 1.00 89.62 93 ARG A N 1
ATOM 775 C CA . ARG A 1 93 ? -11.954 12.683 3.837 1.00 89.62 93 ARG A CA 1
ATOM 776 C C . ARG A 1 93 ? -12.236 12.063 5.208 1.00 89.62 93 ARG A C 1
ATOM 778 O O . ARG A 1 93 ? -12.750 12.716 6.110 1.00 89.62 93 ARG A O 1
ATOM 785 N N . ARG A 1 94 ? -11.891 10.787 5.369 1.00 87.69 94 ARG A N 1
ATOM 786 C CA . ARG A 1 94 ? -12.121 10.041 6.600 1.00 87.69 94 ARG A CA 1
ATOM 787 C C . ARG A 1 94 ? -10.884 10.098 7.483 1.00 87.69 94 ARG A C 1
ATOM 789 O O . ARG A 1 94 ? -9.782 9.755 7.062 1.00 87.69 94 ARG A O 1
ATOM 796 N N . LYS A 1 95 ? -11.093 10.453 8.747 1.00 88.44 95 LYS A N 1
ATOM 797 C CA . LYS A 1 95 ? -10.083 10.362 9.802 1.00 88.44 95 LYS A CA 1
ATOM 798 C C . LYS A 1 95 ? -10.297 9.075 10.605 1.00 88.44 95 LYS A C 1
ATOM 800 O O . LYS A 1 95 ? -11.382 8.900 11.162 1.00 88.44 95 LYS A O 1
ATOM 805 N N . PRO A 1 96 ? -9.301 8.177 10.707 1.00 89.06 96 PRO A N 1
ATOM 806 C CA . PRO A 1 96 ? -9.426 7.007 11.561 1.00 89.06 96 PRO A CA 1
ATOM 807 C C . PRO A 1 96 ? -9.514 7.454 13.022 1.00 89.06 96 PRO A C 1
ATOM 809 O O . PRO A 1 96 ? -8.863 8.420 13.433 1.00 89.06 96 PRO A O 1
ATOM 812 N N . GLY A 1 97 ? -10.297 6.738 13.827 1.00 90.62 97 GLY A N 1
ATOM 813 C CA . GLY A 1 97 ? -10.319 6.960 15.271 1.00 90.62 97 GLY A CA 1
ATOM 814 C C . GLY A 1 97 ? -8.942 6.688 15.885 1.00 90.62 97 GLY A C 1
ATOM 815 O O . GLY A 1 97 ? -8.193 5.844 15.391 1.00 90.62 97 GLY A O 1
ATOM 816 N N . PHE A 1 98 ? -8.603 7.369 16.984 1.00 93.06 98 PHE A N 1
ATOM 817 C CA . PHE A 1 98 ? -7.295 7.188 17.624 1.00 93.06 98 PHE A CA 1
ATOM 818 C C . PHE A 1 98 ? -7.026 5.727 18.026 1.00 93.06 98 PHE A C 1
ATOM 820 O O . PHE A 1 98 ? -5.904 5.255 17.887 1.00 93.06 98 PHE A O 1
ATOM 827 N N . GLU A 1 99 ? -8.040 4.982 18.472 1.00 94.44 99 GLU A N 1
ATOM 828 C CA . GLU A 1 99 ? -7.887 3.560 18.817 1.00 94.44 99 GLU A CA 1
ATOM 829 C C . GLU A 1 99 ? -7.549 2.690 17.596 1.00 94.44 99 GLU A C 1
ATOM 831 O O . GLU A 1 99 ? -6.674 1.825 17.674 1.00 94.44 99 GLU A O 1
ATOM 836 N N . GLU A 1 100 ? -8.192 2.948 16.452 1.00 91.31 100 GLU A N 1
ATOM 837 C CA . GLU A 1 100 ? -7.895 2.263 15.188 1.00 91.31 100 GLU A CA 1
ATOM 838 C C . GLU A 1 100 ? -6.459 2.557 14.733 1.00 91.31 100 GLU A C 1
ATOM 840 O O . GLU A 1 100 ? -5.709 1.644 14.358 1.00 91.31 100 GLU A O 1
ATOM 845 N N . TYR A 1 101 ? -6.065 3.830 14.814 1.00 91.94 101 TYR A N 1
ATOM 846 C CA . TYR A 1 101 ? -4.709 4.274 14.519 1.00 91.94 101 TYR A CA 1
ATOM 847 C C . TYR A 1 101 ? -3.687 3.592 15.431 1.00 91.94 101 TYR A C 1
ATOM 849 O O . TYR A 1 101 ? -2.736 2.981 14.947 1.00 91.94 101 TYR A O 1
ATOM 857 N N . LEU A 1 102 ? -3.908 3.636 16.747 1.00 94.62 102 LEU A N 1
ATOM 858 C CA . LEU A 1 102 ? -3.015 3.056 17.746 1.00 94.62 102 LEU A CA 1
ATOM 859 C C . LEU A 1 102 ? -2.849 1.548 17.534 1.00 94.62 102 LEU A C 1
ATOM 861 O O . LEU A 1 102 ? -1.733 1.036 17.623 1.00 94.62 102 LEU A O 1
ATOM 865 N N . GLY A 1 103 ? -3.937 0.837 17.219 1.00 92.62 103 GLY A N 1
ATOM 866 C CA . GLY A 1 103 ? -3.901 -0.592 16.913 1.00 92.62 103 GLY A CA 1
ATOM 867 C C . GLY A 1 103 ? -3.033 -0.913 15.694 1.00 92.62 103 GLY A C 1
ATOM 868 O O . GLY A 1 103 ? -2.212 -1.832 15.750 1.00 92.62 103 GLY A O 1
ATOM 869 N N . THR A 1 104 ? -3.172 -0.132 14.621 1.00 89.50 104 THR A N 1
ATOM 870 C CA . THR A 1 104 ? -2.375 -0.284 13.391 1.00 89.50 104 THR A CA 1
ATOM 871 C C . THR A 1 104 ? -0.907 0.061 13.647 1.00 89.50 104 THR A C 1
ATOM 873 O O . THR A 1 104 ? -0.026 -0.762 13.405 1.00 89.50 104 THR A O 1
ATOM 876 N N . TYR A 1 105 ? -0.645 1.212 14.268 1.00 90.06 105 TYR A N 1
ATOM 877 C CA . TYR A 1 105 ? 0.700 1.684 14.597 1.00 90.06 105 TYR A CA 1
ATOM 878 C C . TYR A 1 105 ? 1.461 0.711 15.510 1.00 90.06 105 TYR A C 1
ATOM 880 O O . TYR A 1 105 ? 2.636 0.407 15.292 1.00 90.06 105 TYR A O 1
ATOM 888 N N . LYS A 1 106 ? 0.777 0.151 16.515 1.00 92.56 106 LYS A N 1
ATOM 889 C CA . LYS A 1 106 ? 1.340 -0.874 17.402 1.00 92.56 106 LYS A CA 1
ATOM 890 C C . LYS A 1 106 ? 1.678 -2.154 16.643 1.00 92.56 106 LYS A C 1
ATOM 892 O O . LYS A 1 106 ? 2.752 -2.714 16.869 1.00 92.56 106 LYS A O 1
ATOM 897 N N . ARG A 1 107 ? 0.790 -2.627 15.760 1.00 89.06 107 ARG A N 1
ATOM 898 C CA . ARG A 1 107 ? 1.029 -3.826 14.940 1.00 89.06 107 ARG A CA 1
ATOM 899 C C . ARG A 1 107 ? 2.278 -3.651 14.080 1.00 89.06 107 ARG A C 1
ATOM 901 O O . ARG A 1 107 ? 3.149 -4.518 14.114 1.00 89.06 107 ARG A O 1
ATOM 908 N N . ASP A 1 108 ? 2.396 -2.511 13.408 1.00 86.44 108 ASP A N 1
ATOM 909 C CA . ASP A 1 108 ? 3.522 -2.195 12.527 1.00 86.44 108 ASP A CA 1
ATOM 910 C C . ASP A 1 108 ? 4.852 -2.154 13.272 1.00 86.44 108 ASP A C 1
ATOM 912 O O . ASP A 1 108 ? 5.824 -2.791 12.860 1.00 86.44 108 ASP A O 1
ATOM 916 N N . LEU A 1 109 ? 4.895 -1.495 14.431 1.00 87.12 109 LEU A N 1
ATOM 917 C CA . LEU A 1 109 ? 6.104 -1.482 15.250 1.00 87.12 109 LEU A CA 1
ATOM 918 C C . LEU A 1 109 ? 6.504 -2.895 15.680 1.00 87.12 109 LEU A C 1
ATOM 920 O O . LEU A 1 109 ? 7.673 -3.262 15.546 1.00 87.12 109 LEU A O 1
ATOM 924 N N . LEU A 1 110 ? 5.551 -3.719 16.123 1.00 88.75 110 LEU A N 1
ATOM 925 C CA . LEU A 1 110 ? 5.809 -5.106 16.533 1.00 88.75 110 LEU A CA 1
ATOM 926 C C . LEU A 1 110 ? 6.301 -6.012 15.390 1.00 88.75 110 LEU A C 1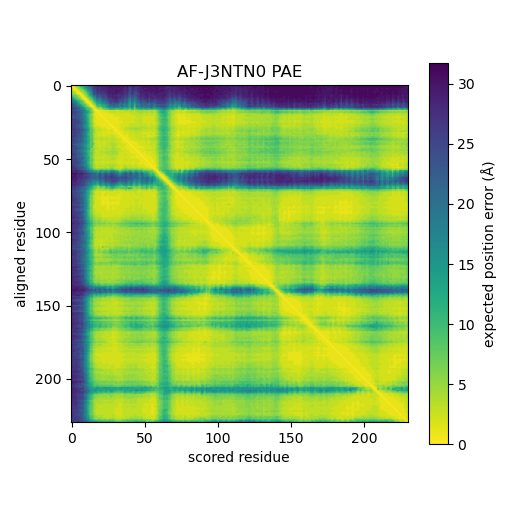
ATOM 928 O O . LEU A 1 110 ? 6.861 -7.089 15.652 1.00 88.75 110 LEU A O 1
ATOM 932 N N . MET A 1 111 ? 6.141 -5.597 14.130 1.00 84.50 111 MET A N 1
ATOM 933 C CA . MET A 1 111 ? 6.760 -6.301 13.010 1.00 84.50 111 MET A CA 1
ATOM 934 C C . MET A 1 111 ? 8.283 -6.150 13.012 1.00 84.50 111 MET A C 1
ATOM 936 O O . MET A 1 111 ? 8.985 -7.114 12.689 1.00 84.50 111 MET A O 1
ATOM 940 N N . THR A 1 112 ? 8.798 -5.017 13.488 1.00 80.94 112 THR A N 1
ATOM 941 C CA . THR A 1 112 ? 10.234 -4.724 13.575 1.00 80.94 112 THR A CA 1
ATOM 942 C C . THR A 1 112 ? 10.886 -5.317 14.830 1.00 80.94 112 THR A C 1
ATOM 944 O O . THR A 1 112 ? 10.239 -5.547 15.852 1.00 80.94 112 THR A O 1
ATOM 947 N N . ALA A 1 113 ? 12.204 -5.541 14.785 1.00 75.38 113 ALA A N 1
ATOM 948 C CA . ALA A 1 113 ? 12.950 -6.066 15.932 1.00 75.38 113 ALA A CA 1
ATOM 949 C C . ALA A 1 113 ? 12.931 -5.118 17.149 1.00 75.38 113 ALA A C 1
ATOM 951 O O . ALA A 1 113 ? 12.836 -5.582 18.282 1.00 75.38 113 ALA A O 1
ATOM 952 N N . LYS A 1 114 ? 12.979 -3.797 16.917 1.00 78.88 114 LYS A N 1
ATOM 953 C CA . LYS A 1 114 ? 13.026 -2.771 17.976 1.00 78.88 114 LYS A CA 1
ATOM 954 C C . LYS A 1 114 ? 11.651 -2.362 18.503 1.00 78.88 114 LYS A C 1
ATOM 956 O O . LYS A 1 114 ? 11.555 -1.827 19.602 1.00 78.88 114 LYS A O 1
ATOM 961 N N . GLY A 1 115 ? 10.572 -2.625 17.766 1.00 83.25 115 GLY A N 1
ATOM 962 C CA . GLY A 1 115 ? 9.268 -2.079 18.136 1.00 83.25 115 GLY A CA 1
ATOM 963 C C . GLY A 1 115 ? 8.664 -2.662 19.410 1.00 83.25 115 GLY A C 1
ATOM 964 O O . GLY A 1 115 ? 7.805 -2.019 20.000 1.00 83.25 115 GLY A O 1
ATOM 965 N N . ARG A 1 116 ? 9.134 -3.819 19.904 1.00 84.81 116 ARG A N 1
ATOM 966 C CA . ARG A 1 116 ? 8.722 -4.328 21.228 1.00 84.81 116 ARG A CA 1
ATOM 967 C C . ARG A 1 116 ? 9.129 -3.387 22.361 1.00 84.81 116 ARG A C 1
ATOM 969 O O . ARG A 1 116 ? 8.332 -3.164 23.264 1.00 84.81 116 ARG A O 1
ATOM 976 N N . GLU A 1 117 ? 10.337 -2.833 22.297 1.00 87.69 117 GLU A N 1
ATOM 977 C CA . GLU A 1 117 ? 10.827 -1.867 23.285 1.00 87.69 117 GLU A CA 1
ATOM 978 C C . GLU A 1 117 ? 10.046 -0.556 23.182 1.00 87.69 117 GLU A C 1
ATOM 980 O O . GLU A 1 117 ? 9.598 -0.024 24.194 1.00 87.69 117 GLU A O 1
ATOM 985 N N . SER A 1 118 ? 9.799 -0.083 21.956 1.00 86.94 118 SER A N 1
ATOM 986 C CA . SER A 1 118 ? 9.012 1.130 21.712 1.00 86.94 118 SER A CA 1
ATOM 987 C C . SER A 1 118 ? 7.585 1.016 22.250 1.00 86.94 118 SER A C 1
ATOM 989 O O . SER A 1 118 ? 7.117 1.920 22.933 1.00 86.94 118 SER A O 1
ATOM 991 N N . VAL A 1 119 ? 6.909 -0.107 21.989 1.00 91.06 119 VAL A N 1
ATOM 992 C CA . VAL A 1 119 ? 5.530 -0.361 22.436 1.00 91.06 119 VAL A CA 1
ATOM 993 C C . VAL A 1 119 ? 5.434 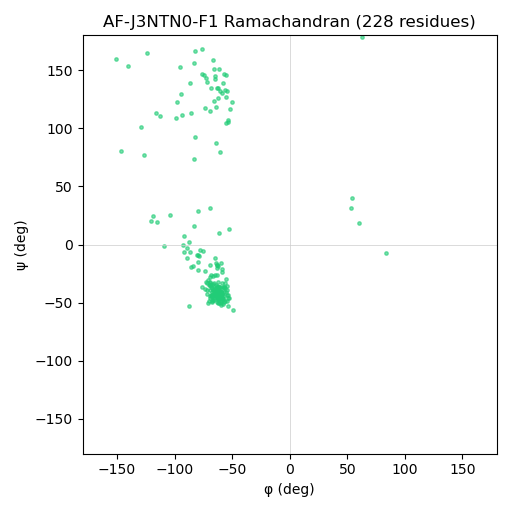-0.552 23.953 1.00 91.06 119 VAL A C 1
ATOM 995 O O . VAL A 1 119 ? 4.391 -0.268 24.536 1.00 91.06 119 VAL A O 1
ATOM 998 N N . ALA A 1 120 ? 6.497 -1.031 24.602 1.00 91.31 120 ALA A N 1
ATOM 999 C CA . ALA A 1 120 ? 6.552 -1.178 26.056 1.00 91.31 120 ALA A CA 1
ATOM 1000 C C . ALA A 1 120 ? 6.849 0.142 26.795 1.00 91.31 120 ALA A C 1
ATOM 1002 O O . ALA A 1 120 ? 6.765 0.177 28.024 1.00 91.31 120 ALA A O 1
ATOM 1003 N N . SER A 1 121 ? 7.203 1.217 26.078 1.00 93.44 121 SER A N 1
ATOM 1004 C CA . SER A 1 121 ? 7.462 2.525 26.682 1.00 93.44 121 SER A CA 1
ATOM 1005 C C . SER A 1 121 ? 6.202 3.085 27.357 1.00 93.44 121 SER A C 1
ATOM 1007 O O . SER A 1 121 ? 5.146 3.120 26.722 1.00 93.44 121 SER A O 1
ATOM 1009 N N . PRO A 1 122 ? 6.295 3.630 28.585 1.00 92.94 122 PRO A N 1
ATOM 1010 C CA . PRO A 1 122 ? 5.183 4.336 29.224 1.00 92.94 122 PRO A CA 1
ATOM 1011 C C . PRO A 1 122 ? 4.662 5.542 28.424 1.00 92.94 122 PRO A C 1
ATOM 1013 O O . PRO A 1 122 ? 3.512 5.929 28.602 1.00 92.94 122 PRO A O 1
ATOM 1016 N N . SER A 1 123 ? 5.485 6.133 27.547 1.00 94.88 123 SER A N 1
ATOM 1017 C CA . SER A 1 123 ? 5.095 7.266 26.692 1.00 94.88 123 SER A CA 1
ATOM 1018 C C . SER A 1 123 ? 4.436 6.851 25.374 1.00 94.88 123 SER A C 1
ATOM 1020 O O . SER A 1 123 ? 3.974 7.715 24.633 1.00 94.88 123 SER A O 1
ATOM 1022 N N . PHE A 1 124 ? 4.389 5.550 25.060 1.00 93.75 124 PHE A N 1
ATOM 1023 C CA . PHE A 1 124 ? 4.041 5.058 23.726 1.00 93.75 124 PHE A CA 1
ATOM 1024 C C . PHE A 1 124 ? 2.697 5.592 23.211 1.00 93.75 124 PHE A C 1
ATOM 1026 O O . PHE A 1 124 ? 2.617 6.092 22.090 1.00 93.75 124 PHE A O 1
ATOM 1033 N N . GLU A 1 125 ? 1.646 5.514 24.028 1.00 95.69 125 GLU A N 1
ATOM 1034 C CA . GLU A 1 125 ? 0.310 5.970 23.630 1.00 95.69 125 GLU A CA 1
ATOM 1035 C C . GLU A 1 125 ? 0.228 7.494 23.490 1.00 95.69 125 GLU A C 1
ATOM 1037 O O . GLU A 1 125 ? -0.469 7.993 22.608 1.00 95.69 125 GLU A O 1
ATOM 1042 N N . GLU A 1 126 ? 0.953 8.245 24.324 1.00 96.44 126 GLU A N 1
ATOM 1043 C CA . GLU A 1 126 ? 1.013 9.706 24.229 1.00 96.44 126 GLU A CA 1
ATOM 1044 C C . GLU A 1 126 ? 1.738 10.143 22.949 1.00 96.44 126 GLU A C 1
ATOM 1046 O O . GLU A 1 126 ? 1.264 11.022 22.226 1.00 96.44 126 GLU A O 1
ATOM 1051 N N . ASP A 1 127 ? 2.857 9.491 22.629 1.00 94.56 127 ASP A N 1
ATOM 1052 C CA . ASP A 1 127 ? 3.622 9.748 21.410 1.00 94.56 127 ASP A CA 1
ATOM 1053 C C . ASP A 1 127 ? 2.811 9.379 20.159 1.00 94.56 127 ASP A C 1
ATOM 1055 O O . ASP A 1 127 ? 2.771 10.146 19.191 1.00 94.56 127 ASP A O 1
ATOM 1059 N N . ALA A 1 128 ? 2.093 8.251 20.196 1.00 94.88 128 ALA A N 1
ATOM 1060 C CA . ALA A 1 128 ? 1.166 7.856 19.140 1.00 94.88 128 ALA A CA 1
ATOM 1061 C C . ALA A 1 128 ? 0.027 8.874 18.972 1.00 94.88 128 ALA A C 1
ATOM 1063 O O . ALA A 1 128 ? -0.333 9.204 17.843 1.00 94.88 128 ALA A O 1
ATOM 1064 N N . ARG A 1 129 ? -0.513 9.421 20.070 1.00 95.50 129 ARG A N 1
ATOM 1065 C CA . ARG A 1 129 ? -1.566 10.449 20.028 1.00 95.50 129 ARG A CA 1
ATOM 1066 C C . ARG A 1 129 ? -1.085 11.724 19.355 1.00 95.50 129 ARG A C 1
ATOM 1068 O O . ARG A 1 129 ? -1.732 12.185 18.422 1.00 95.50 129 ARG A O 1
ATOM 1075 N N . LYS A 1 130 ? 0.080 12.240 19.752 1.00 95.25 130 LYS A N 1
ATOM 1076 C CA . LYS A 1 130 ? 0.696 13.423 19.119 1.00 95.25 130 LYS A CA 1
ATOM 1077 C C . LYS A 1 130 ? 0.964 13.206 17.631 1.00 95.25 130 LYS A C 1
ATOM 1079 O O . LYS A 1 130 ? 0.943 14.154 16.846 1.00 95.25 130 LYS A O 1
ATOM 1084 N N . ARG A 1 131 ? 1.287 11.973 17.236 1.00 93.44 131 ARG A N 1
ATOM 1085 C CA . ARG A 1 131 ? 1.501 11.615 15.833 1.00 93.44 131 ARG A CA 1
ATOM 1086 C C . ARG A 1 131 ? 0.186 11.603 15.051 1.00 93.44 131 ARG A C 1
ATOM 1088 O O . ARG A 1 131 ? 0.098 12.308 14.054 1.00 93.44 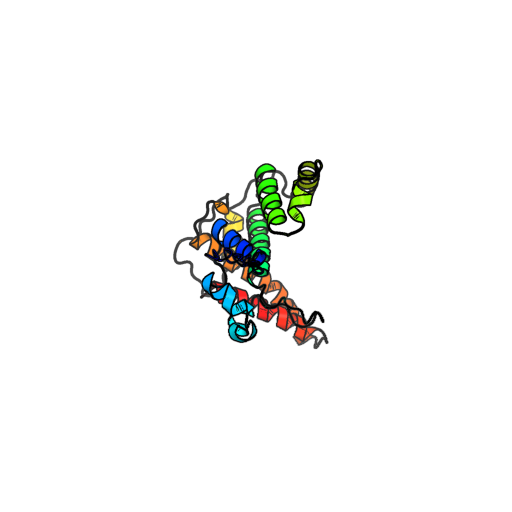131 ARG A O 1
ATOM 1095 N N . TRP A 1 132 ? -0.835 10.916 15.557 1.00 93.25 132 TRP A N 1
ATOM 1096 C CA . TRP A 1 132 ? -2.178 10.894 14.972 1.00 93.25 132 TRP A CA 1
ATOM 1097 C C . TRP A 1 132 ? -2.787 12.295 14.839 1.00 93.25 132 TRP A C 1
ATOM 1099 O O . TRP A 1 132 ? -3.337 12.635 13.795 1.00 93.25 132 TRP A O 1
ATOM 1109 N N . GLU A 1 133 ? -2.663 13.130 15.875 1.00 92.38 133 GLU A N 1
ATOM 1110 C CA . GLU A 1 133 ? -3.147 14.513 15.840 1.00 92.38 133 GLU A CA 1
ATOM 1111 C C . GLU A 1 133 ? -2.476 15.308 14.728 1.00 92.38 133 GLU A C 1
ATOM 1113 O O . GLU A 1 133 ? -3.166 16.034 14.030 1.00 92.38 133 GLU A O 1
ATOM 1118 N N . ARG A 1 134 ? -1.165 15.140 14.530 1.00 90.56 134 ARG A N 1
ATOM 1119 C CA . ARG A 1 134 ? -0.399 15.825 13.480 1.00 90.56 134 ARG A CA 1
ATOM 1120 C C . ARG A 1 134 ? -0.749 15.336 12.078 1.00 90.56 134 ARG A C 1
ATOM 1122 O O . ARG A 1 134 ? -0.919 16.160 11.192 1.00 90.56 134 ARG A O 1
ATOM 1129 N N . GLU A 1 135 ? -0.822 14.021 11.882 1.00 87.75 135 GLU A N 1
ATOM 1130 C CA . GLU A 1 135 ? -1.098 13.406 10.575 1.00 87.75 135 GLU A CA 1
ATOM 1131 C C . GLU A 1 135 ? -2.524 13.708 10.099 1.00 87.75 135 GLU A C 1
ATOM 1133 O O . GLU A 1 135 ? -2.749 13.912 8.913 1.00 87.75 135 GLU A O 1
ATOM 1138 N N . TYR A 1 136 ? -3.479 13.808 11.028 1.00 84.75 136 TYR A N 1
ATOM 1139 C CA . TYR A 1 136 ? -4.895 14.000 10.716 1.00 84.75 136 TYR A CA 1
ATOM 1140 C C . TYR A 1 136 ? -5.462 15.312 11.279 1.00 84.75 136 TYR A C 1
ATOM 1142 O O . TYR A 1 136 ? -6.665 15.395 11.557 1.00 84.75 136 TYR A O 1
ATOM 1150 N N . HIS A 1 137 ? -4.622 16.326 11.510 1.00 81.44 137 HIS A N 1
ATOM 1151 C CA . HIS A 1 137 ? -5.071 17.653 11.952 1.00 81.44 137 HIS A CA 1
ATOM 1152 C C . HIS A 1 137 ? -5.961 18.302 10.882 1.00 81.44 137 HIS A C 1
ATOM 1154 O O . HIS A 1 137 ? -7.038 18.812 11.185 1.00 81.44 137 HIS A O 1
ATOM 1160 N N . ASP A 1 138 ? -5.531 18.208 9.620 1.00 71.31 138 ASP A N 1
ATOM 1161 C CA . ASP A 1 138 ? -6.120 18.938 8.493 1.00 71.31 138 ASP A CA 1
ATOM 1162 C C . ASP A 1 138 ? -7.275 18.195 7.807 1.00 71.31 138 ASP A C 1
ATOM 1164 O O . ASP A 1 138 ? -7.925 18.748 6.923 1.00 71.31 138 ASP A O 1
ATOM 1168 N N . CYS A 1 139 ? -7.595 16.967 8.236 1.00 66.50 139 CYS A N 1
ATOM 1169 C CA . CYS A 1 139 ? -8.747 16.227 7.708 1.00 66.50 139 CYS A CA 1
ATOM 1170 C C . CYS A 1 139 ? -10.100 16.898 8.031 1.00 66.50 139 CYS A C 1
ATOM 1172 O O . CYS A 1 139 ? -11.097 16.553 7.406 1.00 66.50 139 CYS A O 1
ATOM 1174 N N . GLY A 1 140 ? -10.119 17.895 8.929 1.00 58.31 140 GLY A N 1
ATOM 1175 C CA . GLY A 1 140 ? -11.261 18.776 9.195 1.00 58.31 140 GLY A CA 1
ATOM 1176 C C . GLY A 1 140 ? -12.512 18.076 9.743 1.00 58.31 140 GLY A C 1
ATOM 1177 O O . GLY A 1 140 ? -12.559 16.863 9.901 1.00 58.31 140 GLY A O 1
ATOM 1178 N N . GLU A 1 141 ? -13.554 18.863 10.023 1.00 59.25 141 GLU A N 1
ATOM 1179 C CA . GLU A 1 141 ? -14.923 18.374 10.289 1.00 59.25 141 GLU A CA 1
ATOM 1180 C C . GLU A 1 141 ? -15.701 18.111 8.984 1.00 59.25 141 GLU A C 1
ATOM 1182 O O . GLU A 1 141 ? -16.930 18.063 8.981 1.00 59.25 141 GLU A O 1
ATOM 1187 N N . ALA A 1 142 ? -15.001 18.030 7.846 1.00 65.62 142 ALA A N 1
ATOM 1188 C CA . ALA A 1 142 ? -15.643 17.821 6.560 1.00 65.62 142 ALA A CA 1
ATOM 1189 C C . ALA A 1 142 ? -16.361 16.467 6.559 1.00 65.62 142 ALA A C 1
ATOM 1191 O O . ALA A 1 142 ? -15.806 15.462 6.996 1.00 65.62 142 ALA A O 1
ATOM 1192 N N . GLU A 1 143 ? -17.596 16.459 6.061 1.00 77.75 143 GLU A N 1
ATOM 1193 C CA . GLU A 1 143 ? -18.366 15.230 5.907 1.00 77.75 143 GLU A CA 1
ATOM 1194 C C . GLU A 1 143 ? -17.602 14.245 5.011 1.00 77.75 143 GLU A C 1
ATOM 1196 O O . GLU A 1 143 ? -16.977 14.645 4.018 1.00 77.75 143 GLU A O 1
ATOM 1201 N N . GLU A 1 144 ? -17.623 12.966 5.397 1.00 86.94 144 GLU A N 1
ATOM 1202 C CA . GLU A 1 144 ? -17.047 11.891 4.594 1.00 86.94 144 GLU A CA 1
ATOM 1203 C C . GLU A 1 144 ? -17.651 11.926 3.185 1.00 86.94 144 GLU A C 1
ATOM 1205 O O . GLU A 1 144 ? -18.867 11.996 3.015 1.00 86.94 144 GLU A O 1
ATOM 1210 N N . ASP A 1 145 ? -16.802 11.861 2.162 1.00 89.75 145 ASP A N 1
ATOM 1211 C CA . ASP A 1 145 ? -17.220 12.031 0.771 1.00 89.75 145 ASP A CA 1
ATOM 1212 C C . ASP A 1 145 ? -16.748 10.855 -0.080 1.00 89.75 145 ASP A C 1
ATOM 1214 O O . ASP A 1 145 ? -15.754 10.897 -0.812 1.00 89.75 145 ASP A O 1
ATOM 1218 N N . VAL A 1 146 ? -17.474 9.753 0.080 1.00 93.44 146 VAL A N 1
ATOM 1219 C CA . VAL A 1 146 ? -17.214 8.496 -0.625 1.00 93.44 146 VAL A CA 1
ATOM 1220 C C . VAL A 1 146 ? -17.566 8.608 -2.109 1.00 93.44 146 VAL A C 1
ATOM 1222 O O . VAL A 1 146 ? -16.942 7.941 -2.936 1.00 93.44 146 VAL A O 1
ATOM 1225 N N . GLU A 1 147 ? -18.553 9.433 -2.464 1.00 93.56 147 GLU A N 1
ATOM 1226 C CA . GLU A 1 147 ? -19.012 9.574 -3.847 1.00 93.56 147 GLU A CA 1
ATOM 1227 C C . GLU A 1 147 ? -17.967 10.288 -4.702 1.00 93.56 147 GLU A C 1
ATOM 1229 O O . GLU A 1 147 ? -17.566 9.727 -5.724 1.00 93.56 147 GLU A O 1
ATOM 1234 N N . ARG A 1 148 ? -17.420 11.423 -4.236 1.00 92.75 148 ARG A N 1
ATOM 1235 C CA . ARG A 1 148 ? -16.316 12.094 -4.939 1.00 92.75 148 ARG A CA 1
ATOM 1236 C C . ARG A 1 148 ? -15.107 11.176 -5.081 1.00 92.75 148 ARG A C 1
ATOM 1238 O O . ARG A 1 148 ? -14.567 11.052 -6.172 1.00 92.75 148 ARG A O 1
ATOM 1245 N N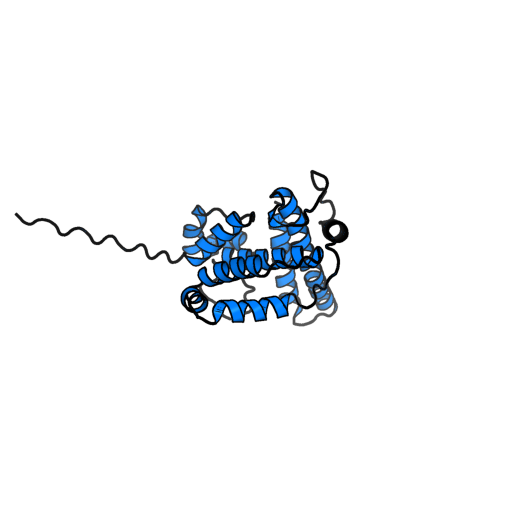 . HIS A 1 149 ? -14.721 10.467 -4.017 1.00 95.31 149 HIS A N 1
ATOM 1246 C CA . HIS A 1 149 ? -13.611 9.510 -4.105 1.00 95.31 149 HIS A CA 1
ATOM 1247 C C . HIS A 1 149 ? -13.882 8.391 -5.120 1.00 95.31 149 HIS A C 1
ATOM 1249 O O . HIS A 1 149 ? -12.991 7.953 -5.841 1.00 95.31 149 HIS A O 1
ATOM 1255 N N . THR A 1 150 ? -15.133 7.937 -5.224 1.00 95.81 150 THR A N 1
ATOM 1256 C CA . THR A 1 150 ? -15.527 6.941 -6.229 1.00 95.81 150 THR A CA 1
ATOM 1257 C C . THR A 1 150 ? -15.380 7.488 -7.652 1.00 95.81 150 THR A C 1
ATOM 1259 O O . THR A 1 150 ? -14.996 6.740 -8.554 1.00 95.81 150 THR A O 1
ATOM 1262 N N . GLU A 1 151 ? -15.685 8.765 -7.881 1.00 94.75 151 GLU A N 1
ATOM 1263 C CA . GLU A 1 151 ? -15.459 9.435 -9.167 1.00 94.75 151 GLU A CA 1
ATOM 1264 C C . GLU A 1 151 ? -13.967 9.576 -9.478 1.00 94.75 151 GLU A C 1
ATOM 1266 O O . GLU A 1 151 ? -13.552 9.221 -10.584 1.00 94.75 151 GLU A O 1
ATOM 1271 N N . ASP A 1 152 ? -13.164 9.984 -8.492 1.00 94.69 152 ASP A N 1
ATOM 1272 C CA . ASP A 1 152 ? -11.708 10.080 -8.617 1.00 94.69 152 ASP A CA 1
ATOM 1273 C C . ASP A 1 152 ? -11.118 8.718 -9.003 1.00 94.69 152 ASP A C 1
ATOM 1275 O O . ASP A 1 152 ? -10.437 8.611 -10.024 1.00 94.69 152 ASP A O 1
ATOM 1279 N N . VAL A 1 153 ? -11.464 7.649 -8.275 1.00 96.25 153 VAL A N 1
ATOM 1280 C CA . VAL A 1 153 ? -11.044 6.272 -8.590 1.00 96.25 153 VAL A CA 1
ATOM 1281 C C . VAL A 1 153 ? -11.398 5.901 -10.028 1.00 96.25 153 VAL A C 1
ATOM 1283 O O . VAL A 1 153 ? -10.548 5.378 -10.740 1.00 96.25 153 VAL A O 1
ATOM 1286 N N . ARG A 1 154 ? -12.624 6.188 -10.491 1.00 94.31 154 ARG A N 1
ATOM 1287 C CA . ARG A 1 154 ? -13.031 5.888 -11.877 1.00 94.31 154 ARG A CA 1
ATOM 1288 C C . ARG A 1 154 ? -12.206 6.652 -12.906 1.00 94.31 154 ARG A C 1
ATOM 1290 O O . ARG A 1 154 ? -11.935 6.093 -13.964 1.00 94.31 154 ARG A O 1
ATOM 1297 N N . SER A 1 155 ? -11.836 7.899 -12.616 1.00 94.50 155 SER A N 1
ATOM 1298 C CA . SER A 1 155 ? -11.039 8.729 -13.527 1.00 94.50 155 SER A CA 1
ATOM 1299 C C . SER A 1 155 ? -9.601 8.228 -13.696 1.00 94.50 155 SER A C 1
ATOM 1301 O O . SER A 1 155 ? -9.011 8.443 -14.752 1.00 94.50 155 SER A O 1
ATOM 1303 N N . TRP A 1 156 ? -9.075 7.527 -12.685 1.00 95.56 156 TRP A N 1
ATOM 1304 C CA . TRP A 1 156 ? -7.725 6.961 -12.678 1.00 95.56 156 TRP A CA 1
ATOM 1305 C C . TRP A 1 156 ? -7.643 5.526 -13.199 1.00 95.56 156 TRP A C 1
ATOM 1307 O O . TRP A 1 156 ? -6.543 5.003 -13.336 1.00 95.56 156 TRP A O 1
ATOM 1317 N N . LEU A 1 157 ? -8.766 4.862 -13.490 1.00 94.31 157 LEU A N 1
ATOM 1318 C CA . LEU A 1 157 ? -8.704 3.508 -14.040 1.00 94.31 157 LEU A CA 1
ATOM 1319 C C . LEU A 1 157 ? -8.051 3.510 -15.436 1.00 94.31 157 LEU A C 1
ATOM 1321 O O . LEU A 1 157 ? -8.339 4.408 -16.236 1.00 94.31 157 LEU A O 1
ATOM 1325 N N . PRO A 1 158 ? -7.233 2.488 -15.766 1.00 90.75 158 PRO A N 1
ATOM 1326 C CA . PRO A 1 158 ? -6.553 2.420 -17.053 1.00 90.75 158 PRO A CA 1
ATOM 1327 C C . PRO A 1 158 ? -7.543 2.472 -18.220 1.00 90.75 158 PRO A C 1
ATOM 1329 O O . PRO A 1 158 ? -8.651 1.924 -18.154 1.00 90.75 158 PRO A O 1
ATOM 1332 N N . GLN A 1 159 ? -7.138 3.080 -19.337 1.00 86.06 159 GLN A N 1
ATOM 1333 C CA . GLN A 1 159 ? -7.988 3.122 -20.527 1.00 86.06 159 GLN A CA 1
ATOM 1334 C C . GLN A 1 159 ? -8.340 1.705 -21.001 1.00 86.06 159 GLN A C 1
ATOM 1336 O O . GLN A 1 159 ? -7.478 0.850 -21.173 1.00 86.06 159 GLN A O 1
ATOM 1341 N N . GLY A 1 160 ? -9.632 1.462 -21.231 1.00 85.00 160 GLY A N 1
ATOM 1342 C CA . GLY A 1 160 ? -10.139 0.148 -21.631 1.00 85.00 160 GLY A CA 1
ATOM 1343 C C . GLY A 1 160 ? -10.395 -0.819 -20.471 1.00 85.00 160 GLY A C 1
ATOM 1344 O O . GLY A 1 160 ? -11.013 -1.862 -20.694 1.00 85.00 160 GLY A O 1
ATOM 1345 N N . PHE A 1 161 ? -10.017 -0.475 -19.235 1.00 89.19 161 PHE A N 1
ATOM 1346 C CA . PHE A 1 161 ? -10.418 -1.244 -18.063 1.00 89.19 161 PHE A CA 1
ATOM 1347 C C . PHE A 1 161 ? -11.896 -0.988 -17.742 1.00 89.19 161 PHE A C 1
ATOM 1349 O O . PHE A 1 161 ? -12.306 0.128 -17.423 1.00 89.19 161 PHE A O 1
ATOM 1356 N N . VAL A 1 162 ? -12.714 -2.041 -17.805 1.00 86.62 162 VAL A N 1
ATOM 1357 C CA . VAL A 1 162 ? -14.138 -1.983 -17.448 1.00 86.62 162 VAL A CA 1
ATOM 1358 C C . VAL A 1 162 ? -14.381 -2.890 -16.242 1.00 86.62 162 VAL A C 1
ATOM 1360 O O . VAL A 1 162 ? -14.277 -4.115 -16.372 1.00 86.62 162 VAL A O 1
ATOM 1363 N N . PRO A 1 163 ? -14.735 -2.333 -15.067 1.00 85.88 163 PRO A N 1
ATOM 1364 C CA . PRO A 1 163 ? -15.075 -3.139 -13.904 1.00 85.88 163 PRO A CA 1
ATOM 1365 C C . PRO A 1 163 ? -16.207 -4.124 -14.223 1.00 85.88 163 PRO A C 1
ATOM 1367 O O . PRO A 1 163 ? -17.246 -3.750 -14.764 1.00 85.88 163 PRO A O 1
ATOM 1370 N N . ARG A 1 164 ? -16.049 -5.393 -13.825 1.00 85.56 164 ARG A N 1
ATOM 1371 C CA . ARG A 1 164 ? -17.067 -6.445 -14.042 1.00 85.56 164 ARG A CA 1
ATOM 1372 C C . ARG A 1 164 ? -18.389 -6.184 -13.310 1.00 85.56 164 ARG A C 1
ATOM 1374 O O . ARG A 1 164 ? -19.393 -6.835 -13.590 1.00 85.56 164 ARG A O 1
ATOM 1381 N N . ARG A 1 165 ? -18.375 -5.292 -12.319 1.00 86.62 165 ARG A N 1
ATOM 1382 C CA . ARG A 1 165 ? -19.510 -4.902 -11.478 1.00 86.62 165 ARG A CA 1
ATOM 1383 C C . ARG A 1 165 ? -19.445 -3.392 -11.238 1.00 86.62 165 ARG A C 1
ATOM 1385 O O . ARG A 1 165 ? -18.340 -2.849 -11.251 1.00 86.62 165 ARG A O 1
ATOM 1392 N N . PRO A 1 166 ? -20.579 -2.717 -10.982 1.00 88.00 166 PRO A N 1
ATOM 1393 C CA . PRO A 1 166 ? -20.571 -1.301 -10.634 1.00 88.00 166 PRO A CA 1
ATOM 1394 C C . PRO A 1 166 ? -19.663 -1.031 -9.432 1.00 88.00 166 PRO A C 1
ATOM 1396 O O . PRO A 1 166 ? -19.831 -1.657 -8.385 1.00 88.00 166 PRO A O 1
ATOM 1399 N N . LEU A 1 167 ? -18.726 -0.093 -9.581 1.00 90.88 167 LEU A N 1
ATOM 1400 C CA . LEU A 1 167 ? -17.849 0.319 -8.490 1.00 90.88 167 LEU A CA 1
ATOM 1401 C C . LEU A 1 167 ? -18.666 1.076 -7.437 1.00 90.88 167 LEU A C 1
ATOM 1403 O O . LEU A 1 167 ? -19.200 2.151 -7.732 1.00 90.88 167 LEU A O 1
ATOM 1407 N N . LYS A 1 168 ? -18.758 0.498 -6.236 1.00 91.69 168 LYS A N 1
ATOM 1408 C CA . LYS A 1 168 ? -19.396 1.083 -5.053 1.00 91.69 168 LYS A CA 1
ATOM 1409 C C . LYS A 1 168 ? -18.432 0.988 -3.880 1.00 91.69 168 LYS A C 1
ATOM 1411 O O . LYS A 1 168 ? -18.291 -0.082 -3.294 1.00 91.69 168 LYS A O 1
ATOM 1416 N N . LEU A 1 169 ? -17.771 2.096 -3.571 1.00 95.56 169 LEU A N 1
ATOM 1417 C CA . LEU A 1 169 ? -16.866 2.159 -2.434 1.00 95.56 169 LEU A CA 1
ATOM 1418 C C . LEU A 1 169 ? -17.664 2.252 -1.133 1.00 95.56 169 LEU A C 1
ATOM 1420 O O . LEU A 1 169 ? -18.751 2.833 -1.097 1.00 95.56 169 LEU A O 1
ATOM 1424 N N . LEU A 1 170 ? -17.123 1.665 -0.069 1.00 94.44 170 LEU A N 1
ATOM 1425 C CA . LEU A 1 170 ? -17.686 1.792 1.274 1.00 94.44 170 LEU A CA 1
ATOM 1426 C C . LEU A 1 170 ? -16.991 2.920 2.052 1.00 94.44 170 LEU A C 1
ATOM 1428 O O . LEU A 1 170 ? -15.813 3.184 1.788 1.00 94.44 170 LEU A O 1
ATOM 1432 N N . PRO A 1 171 ? -17.676 3.555 3.027 1.00 91.62 171 PRO A N 1
ATOM 1433 C CA . PRO A 1 171 ? -17.057 4.546 3.912 1.00 91.62 171 PRO A CA 1
ATOM 1434 C C . PRO A 1 171 ? -15.850 3.991 4.670 1.00 91.62 171 PRO A C 1
ATOM 1436 O O . PRO A 1 171 ? -14.811 4.642 4.762 1.00 91.62 171 PRO A O 1
ATOM 1439 N N . ASP A 1 172 ? -15.959 2.749 5.152 1.00 90.69 172 ASP A N 1
ATOM 1440 C CA . ASP A 1 172 ? -14.833 2.027 5.727 1.00 90.69 172 ASP A CA 1
ATOM 1441 C C . ASP A 1 172 ? -14.137 1.148 4.673 1.00 90.69 172 ASP A C 1
ATOM 1443 O O . ASP A 1 172 ? -14.717 0.141 4.251 1.00 90.69 172 ASP A O 1
ATOM 1447 N N . PRO A 1 173 ? -12.891 1.464 4.262 1.00 92.19 173 PRO A N 1
ATOM 1448 C CA . PRO A 1 173 ? -12.173 0.676 3.265 1.00 92.19 173 PRO A CA 1
ATOM 1449 C C . PRO A 1 173 ? -11.871 -0.762 3.703 1.00 92.19 173 PRO A C 1
ATOM 1451 O O . PRO A 1 173 ? -11.617 -1.616 2.854 1.00 92.19 173 PRO A O 1
ATOM 1454 N N . LYS A 1 174 ? -11.883 -1.052 5.012 1.00 90.12 174 LYS A N 1
ATOM 1455 C CA . LYS A 1 174 ? -11.656 -2.407 5.546 1.00 90.12 174 LYS A CA 1
ATOM 1456 C C . LYS A 1 174 ? -12.893 -3.299 5.463 1.00 90.12 174 LYS A C 1
ATOM 1458 O O . LYS A 1 174 ? -12.762 -4.518 5.434 1.00 90.12 174 LYS A O 1
ATOM 1463 N N . ALA A 1 175 ? -14.082 -2.704 5.381 1.00 91.94 175 ALA A N 1
ATOM 1464 C CA . ALA A 1 175 ? -15.334 -3.430 5.175 1.00 91.94 175 ALA A CA 1
ATOM 1465 C C . ALA A 1 175 ? -15.568 -3.805 3.700 1.00 91.94 175 ALA A C 1
ATOM 1467 O O . ALA A 1 175 ? -16.514 -4.527 3.381 1.00 91.94 175 ALA A O 1
ATOM 1468 N N . GLN A 1 176 ? -14.742 -3.279 2.794 1.00 92.75 176 GLN A N 1
ATOM 1469 C CA . GLN A 1 176 ? -14.869 -3.473 1.360 1.00 92.75 176 GLN A CA 1
ATOM 1470 C C . GLN A 1 176 ? -14.472 -4.893 0.954 1.00 92.75 176 GLN A C 1
ATOM 1472 O O . GLN A 1 176 ? -13.536 -5.480 1.497 1.00 92.75 176 GLN A O 1
ATOM 1477 N N . ASP A 1 177 ? -15.176 -5.447 -0.034 1.00 92.12 177 ASP A N 1
ATOM 1478 C CA . ASP A 1 177 ? -14.801 -6.741 -0.583 1.00 92.12 177 ASP A CA 1
ATOM 1479 C C . ASP A 1 177 ? -13.457 -6.664 -1.321 1.00 92.12 177 ASP A C 1
ATOM 1481 O O . ASP A 1 177 ? -12.996 -5.603 -1.761 1.00 92.12 177 ASP A O 1
ATOM 1485 N N . GLN A 1 178 ? -12.827 -7.824 -1.462 1.00 90.62 178 GLN A N 1
ATOM 1486 C CA . GLN A 1 178 ? -11.500 -7.935 -2.042 1.00 90.62 178 GLN A CA 1
ATOM 1487 C C . GLN A 1 178 ? -11.445 -7.414 -3.491 1.00 90.62 178 GLN A C 1
ATOM 1489 O O . GLN A 1 178 ? -10.505 -6.710 -3.848 1.00 90.62 178 GLN A O 1
ATOM 1494 N N . TRP A 1 179 ? -12.458 -7.689 -4.321 1.00 91.69 179 TRP A N 1
ATOM 1495 C CA . TRP A 1 179 ? -12.471 -7.239 -5.717 1.00 91.69 179 TRP A CA 1
ATOM 1496 C C . TRP A 1 179 ? -12.565 -5.715 -5.817 1.00 91.69 179 TRP A C 1
ATOM 1498 O O . TRP A 1 179 ? -11.790 -5.097 -6.543 1.00 91.69 179 TRP A O 1
ATOM 1508 N N . THR A 1 180 ? -13.482 -5.101 -5.071 1.00 94.25 180 THR A N 1
ATOM 1509 C CA . THR A 1 180 ? -13.628 -3.638 -5.053 1.00 94.25 180 THR A CA 1
ATOM 1510 C C . THR A 1 180 ? -12.350 -2.969 -4.530 1.00 94.25 180 THR A C 1
ATOM 1512 O O . THR A 1 180 ? -11.909 -1.971 -5.096 1.00 94.25 180 THR A O 1
ATOM 1515 N N . THR A 1 181 ? -11.695 -3.568 -3.527 1.00 94.88 181 THR A N 1
ATOM 1516 C CA . THR A 1 181 ? -10.389 -3.111 -3.010 1.00 94.88 181 THR A CA 1
ATOM 1517 C 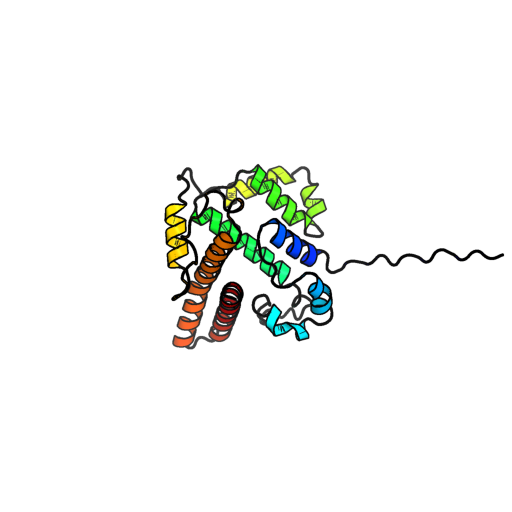C . THR A 1 181 ? -9.296 -3.181 -4.068 1.00 94.88 181 THR A C 1
ATOM 1519 O O . THR A 1 181 ? -8.527 -2.234 -4.186 1.00 94.88 181 THR A O 1
ATOM 1522 N N . PHE A 1 182 ? -9.262 -4.228 -4.895 1.00 93.06 182 PHE A N 1
ATOM 1523 C CA . PHE A 1 182 ? -8.301 -4.313 -5.996 1.00 93.06 182 PHE A CA 1
ATOM 1524 C C . PHE A 1 182 ? -8.538 -3.290 -7.099 1.00 93.06 182 PHE A C 1
ATOM 1526 O O . PHE A 1 182 ? -7.577 -2.713 -7.595 1.00 93.06 182 PHE A O 1
ATOM 1533 N N . VAL A 1 183 ? -9.792 -3.037 -7.477 1.00 94.56 183 VAL A N 1
ATOM 1534 C CA . VAL A 1 183 ? -10.097 -2.001 -8.478 1.00 94.56 183 VAL A CA 1
ATOM 1535 C C . VAL A 1 183 ? -9.667 -0.622 -7.973 1.00 94.56 183 VAL A C 1
ATOM 1537 O O . VAL A 1 183 ? -9.112 0.171 -8.726 1.00 94.56 183 VAL A O 1
ATOM 1540 N N . GLU A 1 184 ? -9.892 -0.345 -6.691 1.00 96.50 184 GLU A N 1
ATOM 1541 C CA . GLU A 1 184 ? -9.439 0.891 -6.060 1.00 96.50 184 GLU A CA 1
ATOM 1542 C C . GLU A 1 184 ? -7.905 0.964 -5.952 1.00 96.50 184 GLU A C 1
ATOM 1544 O O . GLU A 1 184 ? -7.324 2.023 -6.177 1.00 96.50 184 GLU A O 1
ATOM 1549 N N . TYR A 1 185 ? -7.239 -0.161 -5.676 1.00 96.62 185 TYR A N 1
ATOM 1550 C CA . TYR A 1 185 ? -5.779 -0.249 -5.643 1.00 96.62 185 TYR A CA 1
ATOM 1551 C C . TYR A 1 185 ? -5.142 -0.024 -7.022 1.00 96.62 185 TYR A C 1
ATOM 1553 O O . TYR A 1 185 ? -4.144 0.682 -7.128 1.00 96.62 185 TYR A O 1
ATOM 1561 N N . LEU A 1 186 ? -5.754 -0.538 -8.093 1.00 95.69 186 LEU A N 1
ATOM 1562 C CA . LEU A 1 186 ? -5.326 -0.265 -9.467 1.00 95.69 186 LEU A CA 1
ATOM 1563 C C . LEU A 1 186 ? -5.341 1.239 -9.772 1.00 95.69 186 LEU A C 1
ATOM 1565 O O . LEU A 1 186 ? -4.364 1.776 -10.286 1.00 95.69 186 LEU A O 1
ATOM 1569 N N . ALA A 1 187 ? -6.427 1.924 -9.407 1.00 96.81 187 ALA A N 1
ATOM 1570 C CA . ALA A 1 187 ? -6.533 3.372 -9.567 1.00 96.81 187 ALA A CA 1
ATOM 1571 C C . ALA A 1 187 ? -5.466 4.131 -8.761 1.00 96.81 187 ALA A C 1
ATOM 1573 O O . ALA A 1 187 ? -4.944 5.136 -9.231 1.00 96.81 187 ALA A O 1
ATOM 1574 N N . PHE A 1 188 ? -5.115 3.650 -7.566 1.00 97.44 188 PHE A N 1
ATOM 1575 C CA . PHE A 1 188 ? -4.035 4.224 -6.763 1.00 97.44 188 PHE A CA 1
ATOM 1576 C C . PHE A 1 188 ? -2.655 4.081 -7.430 1.00 97.44 188 PHE A C 1
ATOM 1578 O O . PHE A 1 188 ? -1.866 5.034 -7.439 1.00 97.44 188 PHE A O 1
ATOM 1585 N N . GLU A 1 189 ? -2.352 2.914 -8.004 1.00 96.31 189 GLU A N 1
ATOM 1586 C CA . GLU A 1 189 ? -1.074 2.702 -8.690 1.00 96.31 189 GLU A CA 1
ATOM 1587 C C . GLU A 1 189 ? -0.975 3.533 -9.983 1.00 96.31 189 GLU A C 1
ATOM 1589 O O . GLU A 1 189 ? 0.084 4.107 -10.246 1.00 96.31 189 GLU A O 1
ATOM 1594 N N . GLU A 1 190 ? -2.078 3.701 -10.720 1.00 96.12 190 GLU A N 1
ATOM 1595 C CA . GLU A 1 190 ? -2.183 4.607 -11.881 1.00 96.12 190 GLU A CA 1
ATOM 1596 C C . GLU A 1 190 ? -2.049 6.087 -11.492 1.00 96.12 190 GLU A C 1
ATOM 1598 O O . GLU A 1 190 ? -1.268 6.837 -12.084 1.00 96.12 190 GLU A O 1
ATOM 1603 N N . PHE A 1 191 ? -2.748 6.510 -10.433 1.00 95.94 191 PHE A N 1
ATOM 1604 C CA . PHE A 1 191 ? -2.613 7.851 -9.860 1.00 95.94 191 PHE A CA 1
ATOM 1605 C C . PHE A 1 191 ? -1.154 8.169 -9.509 1.00 95.94 191 PHE A C 1
ATOM 1607 O O . PHE A 1 191 ? -0.687 9.287 -9.731 1.00 95.94 191 PHE A O 1
ATOM 1614 N N . THR A 1 192 ? -0.418 7.184 -8.990 1.00 94.69 192 THR A N 1
ATOM 1615 C CA . THR A 1 192 ? 1.000 7.360 -8.649 1.00 94.69 192 THR A CA 1
ATOM 1616 C C . THR A 1 192 ? 1.902 7.346 -9.880 1.00 94.69 192 THR A C 1
ATOM 1618 O O . THR A 1 192 ? 2.876 8.098 -9.932 1.00 94.69 192 THR A O 1
ATOM 1621 N N . LEU A 1 193 ? 1.590 6.521 -10.880 1.00 94.50 193 LEU A N 1
ATOM 1622 C CA . LEU A 1 193 ? 2.335 6.458 -12.134 1.00 94.50 193 LEU A CA 1
ATOM 1623 C C . LEU A 1 193 ? 2.282 7.785 -12.896 1.00 94.50 193 LEU A C 1
ATOM 1625 O O . LEU A 1 193 ? 3.302 8.231 -13.421 1.00 94.50 193 LEU A O 1
ATOM 1629 N N . PHE A 1 194 ? 1.117 8.435 -12.934 1.00 94.25 194 PHE A N 1
ATOM 1630 C CA . PHE A 1 194 ? 0.886 9.639 -13.733 1.00 94.25 194 PHE A CA 1
ATOM 1631 C C . PHE A 1 194 ? 1.956 10.741 -13.566 1.00 94.25 194 PHE A C 1
ATOM 1633 O O . PHE A 1 194 ? 2.551 11.146 -14.573 1.00 94.25 194 PHE A O 1
ATOM 1640 N N . PRO A 1 195 ? 2.253 11.250 -12.351 1.00 93.94 195 PRO A N 1
ATOM 1641 C CA . PRO A 1 195 ? 3.282 12.273 -12.184 1.00 93.94 195 PRO A CA 1
ATOM 1642 C C . PRO A 1 195 ? 4.686 11.775 -12.553 1.00 93.94 195 PRO A C 1
ATOM 1644 O O . PRO A 1 195 ? 5.456 12.552 -13.115 1.00 93.94 195 PRO A O 1
ATOM 1647 N N . LEU A 1 196 ? 5.011 10.502 -12.294 1.00 92.56 196 LEU A N 1
ATOM 1648 C CA . LEU A 1 196 ? 6.323 9.916 -12.596 1.00 92.56 196 LEU A CA 1
ATOM 1649 C C . LEU A 1 196 ? 6.560 9.821 -14.106 1.00 92.56 196 LEU A C 1
ATOM 1651 O O . LEU A 1 196 ? 7.578 10.298 -14.606 1.00 92.56 196 LEU A O 1
ATOM 1655 N N . ALA A 1 197 ? 5.582 9.282 -14.837 1.00 92.31 197 ALA A N 1
ATOM 1656 C CA . ALA A 1 197 ? 5.624 9.178 -16.291 1.00 92.31 197 ALA A CA 1
ATOM 1657 C C . ALA A 1 197 ? 5.705 10.561 -16.956 1.00 92.31 197 ALA A C 1
ATOM 1659 O O . ALA A 1 197 ? 6.457 10.754 -17.914 1.00 92.31 197 ALA A O 1
ATOM 1660 N N . ARG A 1 198 ? 4.976 11.552 -16.421 1.00 93.19 198 ARG A N 1
ATOM 1661 C CA . ARG A 1 198 ? 5.057 12.938 -16.898 1.00 93.19 198 ARG A CA 1
ATOM 1662 C C . ARG A 1 198 ? 6.463 13.513 -16.716 1.00 93.19 198 ARG A C 1
ATOM 1664 O O . ARG A 1 198 ? 7.017 14.036 -17.677 1.00 93.19 198 ARG A O 1
ATOM 1671 N N . THR A 1 199 ? 7.046 13.395 -15.523 1.00 91.12 199 THR A N 1
ATOM 1672 C CA . THR A 1 199 ? 8.396 13.914 -15.250 1.00 91.12 199 THR A CA 1
ATOM 1673 C C . THR A 1 199 ? 9.460 13.223 -16.102 1.00 91.12 199 THR A C 1
ATOM 1675 O O . THR A 1 199 ? 10.335 13.903 -16.635 1.00 91.12 199 THR A O 1
ATOM 1678 N N . ALA A 1 200 ? 9.377 11.901 -16.283 1.00 89.94 200 ALA A N 1
ATOM 1679 C CA . ALA A 1 200 ? 10.291 11.173 -17.161 1.00 89.94 200 ALA A CA 1
ATOM 1680 C C . ALA A 1 200 ? 10.240 11.718 -18.599 1.00 89.94 200 ALA A C 1
ATOM 1682 O O . ALA A 1 200 ? 11.275 12.036 -19.180 1.00 89.94 200 ALA A O 1
ATOM 1683 N N . ARG A 1 201 ? 9.036 11.918 -19.145 1.00 91.00 201 ARG A N 1
ATOM 1684 C CA . ARG A 1 201 ? 8.854 12.474 -20.491 1.00 91.00 201 ARG A CA 1
ATOM 1685 C C . ARG A 1 201 ? 9.397 13.900 -20.631 1.00 91.00 201 ARG A C 1
ATOM 1687 O O . ARG A 1 201 ? 10.070 14.198 -21.612 1.00 91.00 201 ARG A O 1
ATOM 1694 N N . GLU A 1 202 ? 9.118 14.775 -19.668 1.00 91.38 202 GLU A N 1
ATOM 1695 C CA . GLU A 1 202 ? 9.604 16.164 -19.684 1.00 91.38 202 GLU A CA 1
ATOM 1696 C C . GLU A 1 202 ? 11.142 16.223 -19.712 1.00 91.38 202 GLU A C 1
ATOM 1698 O O . GLU A 1 202 ? 11.724 16.996 -20.475 1.00 91.38 202 GLU A O 1
ATOM 1703 N N . GLN A 1 203 ? 11.813 15.363 -18.939 1.00 89.88 203 GLN A N 1
ATOM 1704 C CA . GLN A 1 203 ? 13.277 15.288 -18.921 1.00 89.88 203 GLN A CA 1
ATOM 1705 C C . GLN A 1 203 ? 13.869 14.665 -20.189 1.00 89.88 203 GLN A C 1
ATOM 1707 O O . GLN A 1 203 ? 14.951 15.078 -20.613 1.00 89.88 203 GLN A O 1
ATOM 1712 N N . GLU A 1 204 ? 13.171 13.710 -20.813 1.00 90.31 204 GLU A N 1
ATOM 1713 C CA . GLU A 1 204 ? 13.555 13.160 -22.120 1.00 90.31 204 GLU A CA 1
ATOM 1714 C C . GLU A 1 204 ? 13.599 14.262 -23.179 1.00 90.31 204 GLU A C 1
ATOM 1716 O O . GLU A 1 204 ? 14.596 14.439 -23.885 1.00 90.31 204 GLU A O 1
ATOM 1721 N N . GLU A 1 205 ? 12.519 15.045 -23.251 1.00 90.00 205 GLU A N 1
ATOM 1722 C CA . GLU A 1 205 ? 12.361 16.146 -24.199 1.00 90.00 205 GLU A CA 1
ATOM 1723 C C . GLU A 1 205 ? 13.425 17.235 -23.960 1.00 90.00 205 GLU A C 1
ATOM 1725 O O . GLU A 1 205 ? 13.993 17.775 -24.916 1.00 90.00 205 GLU A O 1
ATOM 1730 N N . ALA A 1 206 ? 13.762 17.501 -22.693 1.00 90.31 206 ALA A N 1
ATOM 1731 C CA . ALA A 1 206 ? 14.807 18.442 -22.293 1.00 90.31 206 ALA A CA 1
ATOM 1732 C C . ALA A 1 206 ? 16.245 17.893 -22.422 1.00 90.31 206 ALA A C 1
ATOM 1734 O O . ALA A 1 206 ? 17.201 18.668 -22.329 1.00 90.31 206 ALA A O 1
ATOM 1735 N N . ARG A 1 207 ? 16.418 16.586 -22.685 1.00 86.38 207 ARG A N 1
ATOM 1736 C CA . ARG A 1 207 ? 17.715 15.876 -22.718 1.00 86.38 207 ARG A CA 1
ATOM 1737 C C . ARG A 1 207 ? 18.527 16.057 -21.435 1.00 86.38 207 ARG A C 1
ATOM 1739 O O . ARG A 1 207 ? 19.746 16.247 -21.473 1.00 86.38 207 ARG A O 1
ATOM 1746 N N . GLU A 1 208 ? 17.846 16.031 -20.298 1.00 88.00 208 GLU A N 1
ATOM 1747 C CA . GLU A 1 208 ? 18.492 16.180 -19.001 1.00 88.00 208 GLU A CA 1
ATOM 1748 C C . GLU A 1 208 ? 19.251 14.913 -18.600 1.00 88.00 208 GLU A C 1
ATOM 1750 O O . GLU A 1 208 ? 18.833 13.786 -18.858 1.00 88.00 208 GLU A O 1
ATOM 1755 N N . TRP A 1 209 ? 20.371 15.102 -17.902 1.00 76.25 209 TRP A N 1
ATOM 1756 C CA . TRP A 1 209 ? 21.243 14.013 -17.452 1.00 76.25 209 TRP A CA 1
ATOM 1757 C C . TRP A 1 209 ? 20.557 13.043 -16.462 1.00 76.25 209 TRP A C 1
ATOM 1759 O O . TRP A 1 209 ? 21.018 11.920 -16.294 1.00 76.25 209 TRP A O 1
ATOM 1769 N N . GLY A 1 210 ? 19.444 13.450 -15.837 1.00 79.06 210 GLY A N 1
ATOM 1770 C CA . GLY A 1 210 ? 18.670 12.648 -14.880 1.00 79.06 210 GLY A CA 1
ATOM 1771 C C . GLY A 1 210 ? 17.512 11.834 -15.472 1.00 79.06 210 GLY A C 1
ATOM 1772 O O . GLY A 1 210 ? 16.833 11.141 -14.710 1.00 79.06 210 GLY A O 1
ATOM 1773 N N . TYR A 1 211 ? 17.278 11.899 -16.788 1.00 86.50 211 TYR A N 1
ATOM 1774 C CA . TYR A 1 211 ? 16.138 11.245 -17.442 1.00 86.50 211 TYR A CA 1
ATOM 1775 C C . TYR A 1 211 ? 16.082 9.735 -17.181 1.00 86.50 211 TYR A C 1
ATOM 1777 O O . TYR A 1 211 ? 15.037 9.233 -16.775 1.00 86.50 211 TYR A O 1
ATOM 1785 N N . GLU A 1 212 ? 17.201 9.024 -17.352 1.00 86.94 212 GLU A N 1
ATOM 1786 C CA . GLU A 1 212 ? 17.252 7.556 -17.230 1.00 86.94 212 GLU A CA 1
ATOM 1787 C C . GLU A 1 212 ? 16.752 7.074 -15.864 1.00 86.94 212 GLU A C 1
ATOM 1789 O O . GLU A 1 212 ? 16.022 6.090 -15.769 1.00 86.94 212 GLU A O 1
ATOM 1794 N N . LYS A 1 213 ? 17.064 7.825 -14.802 1.00 86.31 213 LYS A N 1
ATOM 1795 C CA . LYS A 1 213 ? 16.577 7.539 -13.452 1.00 86.31 213 LYS A CA 1
ATOM 1796 C C . LYS A 1 213 ? 15.062 7.713 -13.339 1.00 86.31 213 LYS A C 1
ATOM 1798 O O . LYS A 1 213 ? 14.383 6.850 -12.795 1.00 86.31 213 LYS A O 1
ATOM 1803 N N . HIS A 1 214 ? 14.518 8.818 -13.846 1.00 86.75 214 HIS A N 1
ATOM 1804 C CA . HIS A 1 214 ? 13.075 9.072 -13.781 1.00 86.75 214 HIS A CA 1
ATOM 1805 C C . HIS A 1 214 ? 12.291 8.095 -14.656 1.00 86.75 214 HIS A C 1
ATOM 1807 O O . HIS A 1 214 ? 11.209 7.658 -14.267 1.00 86.75 214 HIS A O 1
ATOM 1813 N N . LYS A 1 215 ? 12.861 7.707 -15.800 1.00 89.44 215 LYS A N 1
ATOM 1814 C CA . LYS A 1 215 ? 12.331 6.641 -16.641 1.00 89.44 215 LYS A CA 1
ATOM 1815 C C . LYS A 1 215 ? 12.324 5.301 -15.911 1.00 89.44 215 LYS A C 1
ATOM 1817 O O . LYS A 1 215 ? 11.287 4.656 -15.907 1.00 89.44 215 LYS A O 1
ATOM 1822 N N . ALA A 1 216 ? 13.417 4.907 -15.258 1.00 89.06 216 ALA A N 1
ATOM 1823 C CA . ALA A 1 216 ? 13.467 3.657 -14.496 1.00 89.06 216 ALA A CA 1
ATOM 1824 C C . ALA A 1 216 ? 12.405 3.611 -13.383 1.00 89.06 216 ALA A C 1
ATOM 1826 O O . ALA A 1 216 ? 11.683 2.622 -13.272 1.00 89.06 216 ALA A O 1
ATOM 1827 N N . ILE A 1 217 ? 12.232 4.711 -12.639 1.00 89.25 217 ILE A N 1
ATOM 1828 C CA . ILE A 1 217 ? 11.188 4.835 -11.608 1.00 89.25 217 ILE A CA 1
ATOM 1829 C C . ILE A 1 217 ? 9.785 4.696 -12.224 1.00 89.25 217 ILE A C 1
ATOM 1831 O O . ILE A 1 217 ? 8.930 3.995 -11.677 1.00 89.25 217 ILE A O 1
ATOM 1835 N N . ALA A 1 218 ? 9.528 5.361 -13.356 1.00 91.62 218 ALA A N 1
ATOM 1836 C CA . ALA A 1 218 ? 8.245 5.279 -14.051 1.00 91.62 218 ALA A CA 1
ATOM 1837 C C . ALA A 1 218 ? 7.981 3.868 -14.606 1.00 91.62 218 ALA A C 1
ATOM 1839 O O . ALA A 1 218 ? 6.886 3.343 -14.418 1.00 91.62 218 ALA A O 1
ATOM 1840 N N . ASP A 1 219 ? 8.983 3.231 -15.215 1.00 92.31 219 ASP A N 1
ATOM 1841 C CA . ASP A 1 219 ? 8.906 1.864 -15.738 1.00 92.31 219 ASP A CA 1
ATOM 1842 C C . ASP A 1 219 ? 8.639 0.865 -14.596 1.00 92.31 219 ASP A C 1
ATOM 1844 O O . ASP A 1 219 ? 7.758 0.014 -14.705 1.00 92.31 219 ASP A O 1
ATOM 1848 N N . GLN A 1 220 ? 9.327 0.995 -13.458 1.00 90.44 220 GLN A N 1
ATOM 1849 C CA . GLN A 1 220 ? 9.092 0.150 -12.284 1.00 90.44 220 GLN A CA 1
ATOM 1850 C C . GLN A 1 220 ? 7.666 0.318 -11.741 1.00 90.44 220 GLN A C 1
ATOM 1852 O O . GLN A 1 220 ? 7.004 -0.669 -11.405 1.00 90.44 220 GLN A O 1
ATOM 1857 N N . GLN A 1 221 ? 7.172 1.556 -11.667 1.00 92.44 221 GLN A N 1
ATOM 1858 C CA . GLN A 1 221 ? 5.802 1.837 -11.250 1.00 92.44 221 GLN A CA 1
ATOM 1859 C C . GLN A 1 221 ? 4.776 1.281 -12.255 1.00 92.44 221 GLN A C 1
ATOM 1861 O O . GLN A 1 221 ? 3.765 0.721 -11.830 1.00 92.44 221 GLN A O 1
ATOM 1866 N N . GLN A 1 222 ? 5.052 1.347 -13.562 1.00 93.62 222 GLN A N 1
ATOM 1867 C CA . GLN A 1 222 ? 4.248 0.682 -14.595 1.00 93.62 222 GLN A CA 1
ATOM 1868 C C . GLN A 1 222 ? 4.217 -0.836 -14.375 1.00 93.62 222 GLN A C 1
ATOM 1870 O O . GLN A 1 222 ? 3.150 -1.437 -14.427 1.00 93.62 222 GLN A O 1
ATOM 1875 N N . GLY A 1 223 ? 5.346 -1.448 -14.011 1.00 92.00 223 GLY A N 1
ATOM 1876 C CA . GLY A 1 223 ? 5.403 -2.863 -13.638 1.00 92.00 223 GLY A CA 1
ATOM 1877 C C . GLY A 1 223 ? 4.457 -3.244 -12.496 1.00 92.00 223 GLY A C 1
ATOM 1878 O O . GLY A 1 223 ? 3.913 -4.349 -12.483 1.00 92.00 223 GLY A O 1
ATOM 1879 N N . ARG A 1 224 ? 4.221 -2.335 -11.538 1.00 92.44 224 ARG A N 1
ATOM 1880 C CA . ARG A 1 224 ? 3.239 -2.552 -10.460 1.00 92.44 224 ARG A CA 1
ATOM 1881 C C . ARG A 1 224 ? 1.813 -2.480 -10.984 1.00 92.44 224 ARG A C 1
ATOM 1883 O O . ARG A 1 224 ? 1.009 -3.328 -10.613 1.00 92.44 224 ARG A O 1
ATOM 1890 N N . VAL A 1 225 ? 1.509 -1.510 -11.848 1.00 92.06 225 VAL A N 1
ATOM 1891 C CA . VAL A 1 225 ? 0.202 -1.412 -12.520 1.00 92.06 225 VAL A CA 1
ATOM 1892 C C . VAL A 1 225 ? -0.081 -2.699 -13.295 1.00 92.06 225 VAL A C 1
ATOM 1894 O O . VAL A 1 225 ? -1.125 -3.319 -13.092 1.00 92.06 225 VAL A O 1
ATOM 1897 N N . ASP A 1 226 ? 0.879 -3.156 -14.098 1.00 91.69 226 ASP A N 1
ATOM 1898 C CA . ASP A 1 226 ? 0.757 -4.373 -14.900 1.00 91.69 226 ASP A CA 1
ATOM 1899 C C . ASP A 1 226 ? 0.529 -5.606 -14.015 1.00 91.69 226 ASP A C 1
ATOM 1901 O O . ASP A 1 226 ? -0.324 -6.438 -14.321 1.00 91.69 226 ASP A O 1
ATOM 1905 N N . TRP A 1 227 ? 1.215 -5.696 -12.870 1.00 90.12 227 TRP A N 1
ATOM 1906 C CA . TRP A 1 227 ? 0.993 -6.765 -11.893 1.00 90.12 227 TRP A CA 1
ATOM 1907 C C . TRP A 1 227 ? -0.437 -6.778 -11.328 1.00 90.12 227 TRP A C 1
ATOM 1909 O O . TRP A 1 227 ? -0.989 -7.854 -11.100 1.00 90.12 227 TRP A O 1
ATOM 1919 N N . VAL A 1 228 ? -1.059 -5.613 -11.112 1.00 86.38 228 VAL A N 1
ATOM 1920 C CA . VAL A 1 228 ? -2.442 -5.533 -10.605 1.00 86.38 228 VAL A CA 1
ATOM 1921 C C . VAL A 1 228 ? -3.466 -5.942 -11.672 1.00 86.38 228 VAL A C 1
ATOM 1923 O O . VAL A 1 228 ? -4.519 -6.487 -11.332 1.00 86.38 228 VAL A O 1
ATOM 1926 N N . VAL A 1 229 ? -3.183 -5.684 -12.952 1.00 83.50 229 VAL A N 1
ATOM 1927 C CA . VAL A 1 229 ? -4.102 -5.972 -14.068 1.00 83.50 229 VAL A CA 1
ATOM 1928 C C . VAL A 1 229 ? -4.190 -7.477 -14.396 1.00 83.50 229 VAL A C 1
ATOM 1930 O O . VAL A 1 229 ? -5.204 -7.905 -14.958 1.00 83.50 229 VAL A O 1
ATOM 1933 N N . VAL A 1 230 ? -3.175 -8.275 -14.029 1.00 71.50 230 VAL A N 1
ATOM 1934 C CA . VAL A 1 230 ? -3.059 -9.730 -14.301 1.00 71.50 230 VAL A CA 1
ATOM 1935 C C . VAL A 1 230 ? -3.755 -10.612 -13.249 1.00 71.50 230 VAL A C 1
ATOM 1937 O O . VAL A 1 230 ? -4.551 -11.475 -13.684 1.00 71.50 230 VAL A O 1
#

Sequence (230 aa):
MNSPIPESNPIVYNPCGYDTKCYQALLDDNGRPLFDADLLWGIRMDPDAYAELLWPWSVDDDDFVAGPDKWRALSRQWDRWKDFREWQLHGRRRKPGFEEYLGTYKRDLLMTAKGRESVASPSFEEDARKRWEREYHDCGEAEEDVERHTEDVRSWLPQGFVPRRPLKLLPDPKAQDQWTTFVEYLAFEEFTLFPLARTAREQEEAREWGYEKHKAIADQQQGRVDWVVV

pLDDT: mean 84.25, std 15.61, range [35.72, 97.44]

Radius of gyration: 21.25 Å; Cα contacts (8 Å, |Δi|>4): 189; chains: 1; bounding box: 46×68×53 Å

Secondary structure (DSSP, 8-state):
--PPPPP-------TTTTHHHHHHHHHHTT---SS-TTHHHHHHH-SGGGHHHHGGGSPPTTSS---TTTTTHHHHHHHHHHHHHHHHHHHTTPPPPHHHHHHHHHHHHHHSSSHHHHHHSTTHHHHHHHHHHHHTSTT-SPPP-HHHHHHHHHHHSPTT---SS-----SSTTSS-HHHHHHHHHHHHHHHHHHHHHHHHHHHHHT-TTHHHHHHHHHHHHHHHHHHH-

Mean predicted aligned error: 8.22 Å

Solvent-accessible surface area (backbone atoms only — not comparable to full-atom values): 13412 Å² total; per-residue (Å²): 138,83,81,82,78,81,77,78,74,76,79,76,77,66,87,54,60,51,47,57,45,27,42,49,50,26,51,77,69,63,45,79,58,94,65,62,78,82,48,55,62,55,35,62,77,42,37,72,86,38,39,81,81,35,45,50,44,44,76,76,82,82,58,87,67,92,55,99,58,62,62,48,24,44,45,50,51,39,53,51,49,48,54,49,54,52,49,56,29,58,52,21,37,48,74,78,53,69,67,61,48,50,54,51,55,51,52,58,33,55,60,43,91,63,23,56,62,53,68,68,37,92,56,35,69,60,55,49,47,59,46,51,50,65,79,53,57,82,51,62,91,54,73,69,34,46,66,62,32,46,52,53,39,60,73,33,45,59,90,89,68,72,75,98,56,87,91,75,76,53,91,52,73,84,78,43,54,58,68,63,49,48,57,49,48,44,10,51,42,39,57,58,30,52,63,37,45,49,54,17,50,56,27,54,78,69,66,44,94,63,22,68,60,37,39,51,54,23,51,31,41,47,43,44,41,54,61,68,76,108

Foldseek 3Di:
DDDDDPDDDPPPPPPCLLLVLLCVVCVVQLHDALDDPVCLVVCLVPVVVVCLSQLLQADDPPPPCPDSCSSVSSVSVSVVVVVLVVVLCVLQLHQDDLVVQLVVVLSVLVSDPCSVVLCPDPCNSVVSVVVSCVVSVPSDPDHGDQPSSQVLLVVQADPPDDQPDDQDQDSDNSVDDSSSNLSSVLSVLSVVLVVLVVVLVVCVVVVHPCNVVSVSVSVSSVSVSVSSVD